Protein AF-A0A388P5Y2-F1 (afdb_monomer_lite)

pLDDT: mean 83.9, std 19.54, range [29.02, 98.69]

Sequence (191 aa):
MTEVFRRKNIRHAHEMGRPVSEEAKAKRRERREEAVADRPLARFATVIEAALAAEETTGPWLVLTERAKQTARESNYVDPDYVYQALVDLAHAARHNSDEHGLGMSWADFLGQLRGHDFVPNTSPNTIKQYHSAYHITYRGELLSIQAHIRQGTGSAKDCLRIYVVQPRKPGDAVIVGQIGAHLPTDERAH

Structure (mmCIF, N/CA/C/O backbone):
data_AF-A0A388P5Y2-F1
#
_entry.id   AF-A0A388P5Y2-F1
#
loop_
_atom_site.group_PDB
_atom_site.id
_atom_site.type_symbol
_atom_site.label_atom_id
_atom_site.label_alt_id
_atom_site.label_comp_id
_atom_site.label_asym_id
_atom_site.label_entity_id
_atom_site.label_seq_id
_atom_site.pdbx_PDB_ins_code
_atom_site.Cartn_x
_atom_site.Cartn_y
_atom_site.Cartn_z
_atom_site.occupancy
_atom_site.B_iso_or_equiv
_atom_site.auth_seq_id
_atom_site.auth_comp_id
_atom_site.auth_asym_id
_atom_site.auth_atom_id
_atom_site.pdbx_PDB_model_num
ATOM 1 N N . MET A 1 1 ? 52.082 21.150 2.520 1.00 42.03 1 MET A N 1
ATOM 2 C CA . MET A 1 1 ? 51.548 20.537 1.287 1.00 42.03 1 MET A CA 1
ATOM 3 C C . MET A 1 1 ? 50.193 19.951 1.623 1.00 42.03 1 MET A C 1
ATOM 5 O O . MET A 1 1 ? 50.136 18.922 2.278 1.00 42.03 1 MET A O 1
ATOM 9 N N . THR A 1 2 ? 49.123 20.658 1.276 1.00 37.03 2 THR A N 1
ATOM 10 C CA . THR A 1 2 ? 47.736 20.245 1.519 1.00 37.03 2 THR A CA 1
ATOM 11 C C . THR A 1 2 ? 46.943 20.525 0.250 1.00 37.03 2 THR A C 1
ATOM 13 O O . THR A 1 2 ? 46.870 21.655 -0.228 1.00 37.03 2 THR A O 1
ATOM 16 N N . GLU A 1 3 ? 46.449 19.448 -0.347 1.00 36.59 3 GLU A N 1
ATOM 17 C CA . GLU A 1 3 ? 45.809 19.395 -1.655 1.00 36.59 3 GLU A CA 1
ATOM 18 C C . GLU A 1 3 ? 44.354 19.880 -1.552 1.00 36.59 3 GLU A C 1
ATOM 20 O O . GLU A 1 3 ? 43.543 19.344 -0.796 1.00 36.59 3 GLU A O 1
ATOM 25 N N . VAL A 1 4 ? 44.027 20.944 -2.286 1.00 41.09 4 VAL A N 1
ATOM 26 C CA . VAL A 1 4 ? 42.685 21.537 -2.324 1.00 41.09 4 VAL A CA 1
ATOM 27 C C . VAL A 1 4 ? 41.815 20.714 -3.275 1.00 41.09 4 VAL A C 1
ATOM 29 O O . VAL A 1 4 ? 41.914 20.837 -4.496 1.00 41.09 4 VAL A O 1
ATOM 32 N N . PHE A 1 5 ? 40.934 19.880 -2.718 1.00 37.19 5 PHE A N 1
ATOM 33 C CA . PHE A 1 5 ? 39.916 19.145 -3.472 1.00 37.19 5 PHE A CA 1
ATOM 34 C C . PHE A 1 5 ? 38.935 20.112 -4.154 1.00 37.19 5 PHE A C 1
ATOM 36 O O . PHE A 1 5 ? 38.018 20.662 -3.540 1.00 37.19 5 PHE A O 1
ATOM 43 N N . ARG A 1 6 ? 39.098 20.297 -5.466 1.00 42.22 6 ARG A N 1
ATOM 44 C CA . ARG A 1 6 ? 38.168 21.047 -6.316 1.00 42.22 6 ARG A CA 1
ATOM 45 C C . ARG A 1 6 ? 36.953 20.162 -6.631 1.00 42.22 6 ARG A C 1
ATOM 47 O O . ARG A 1 6 ? 36.988 19.352 -7.556 1.00 42.22 6 ARG A O 1
ATOM 54 N N . ARG A 1 7 ? 35.863 20.299 -5.867 1.00 38.75 7 ARG A N 1
ATOM 55 C CA . ARG A 1 7 ? 34.564 19.684 -6.204 1.00 38.75 7 ARG A CA 1
ATOM 56 C C . ARG A 1 7 ? 34.073 20.252 -7.541 1.00 38.75 7 ARG A C 1
ATOM 58 O O . ARG A 1 7 ? 33.746 21.432 -7.631 1.00 38.75 7 ARG A O 1
ATOM 65 N N . LYS A 1 8 ? 34.031 19.424 -8.589 1.00 43.06 8 LYS A N 1
ATOM 66 C CA . LYS A 1 8 ? 33.366 19.771 -9.851 1.00 43.06 8 LYS A CA 1
ATOM 67 C C . LYS A 1 8 ? 31.853 19.732 -9.631 1.00 43.06 8 LYS A C 1
ATOM 69 O O . LYS A 1 8 ? 31.292 18.682 -9.338 1.00 43.06 8 LYS A O 1
ATOM 74 N N . ASN A 1 9 ? 31.217 20.891 -9.777 1.00 34.78 9 ASN A N 1
ATOM 75 C CA . ASN A 1 9 ? 29.772 21.039 -9.910 1.00 34.78 9 ASN A CA 1
ATOM 76 C C . ASN A 1 9 ? 29.278 20.220 -11.111 1.00 34.78 9 ASN A C 1
ATOM 78 O O . ASN A 1 9 ? 29.518 20.597 -12.255 1.00 34.78 9 ASN A O 1
ATOM 82 N N . ILE A 1 10 ? 28.569 19.121 -10.857 1.00 40.91 10 ILE A N 1
ATOM 83 C CA . ILE A 1 10 ? 27.792 18.403 -11.873 1.00 40.91 10 ILE A CA 1
ATOM 84 C C . ILE A 1 10 ? 26.348 18.888 -11.735 1.00 40.91 10 ILE A C 1
ATOM 86 O O . ILE A 1 10 ? 25.529 18.292 -11.043 1.00 40.91 10 ILE A O 1
ATOM 90 N N . ARG A 1 11 ? 26.052 20.035 -12.345 1.00 40.56 11 ARG A N 1
ATOM 91 C CA . ARG A 1 11 ? 24.688 20.514 -12.591 1.00 40.56 11 ARG A CA 1
ATOM 92 C C . ARG A 1 11 ? 24.653 21.074 -14.007 1.00 40.56 11 ARG A C 1
ATOM 94 O O . ARG A 1 11 ? 25.086 22.200 -14.202 1.00 40.56 11 ARG A O 1
ATOM 101 N N . HIS A 1 12 ? 24.226 20.234 -14.951 1.00 41.25 12 HIS A N 1
ATOM 102 C CA . HIS A 1 12 ? 23.632 20.531 -16.269 1.00 41.25 12 HIS A CA 1
ATOM 103 C C . HIS A 1 12 ? 24.038 19.473 -17.298 1.00 41.25 12 HIS A C 1
ATOM 105 O O . HIS A 1 12 ? 25.053 19.599 -17.973 1.00 41.25 12 HIS A O 1
ATOM 111 N N . ALA A 1 13 ? 23.216 18.436 -17.428 1.00 35.25 13 ALA A N 1
ATOM 112 C CA . ALA A 1 13 ? 23.114 17.635 -18.646 1.00 35.25 13 ALA A CA 1
ATOM 113 C C . ALA A 1 13 ? 21.755 16.925 -18.622 1.00 35.25 13 ALA A C 1
ATOM 115 O O . ALA A 1 13 ? 21.665 15.722 -18.399 1.00 35.25 13 ALA A O 1
ATOM 116 N N . HIS A 1 14 ? 20.685 17.705 -18.755 1.00 39.94 14 HIS A N 1
ATOM 117 C CA . HIS A 1 14 ? 19.334 17.190 -18.943 1.00 39.94 14 HIS A CA 1
ATOM 118 C C . HIS A 1 14 ? 18.729 17.922 -20.137 1.00 39.94 14 HIS A C 1
ATOM 120 O O . HIS A 1 14 ? 17.929 18.830 -19.977 1.00 39.94 14 HIS A O 1
ATOM 126 N N . GLU A 1 15 ? 19.200 17.585 -21.334 1.00 45.59 15 GLU A N 1
ATOM 127 C CA . GLU A 1 15 ? 18.574 17.977 -22.594 1.00 45.59 15 GLU A CA 1
ATOM 128 C C . GLU A 1 15 ? 19.102 17.055 -23.701 1.00 45.59 15 GLU A C 1
ATOM 130 O O . GLU A 1 15 ? 20.289 16.732 -23.732 1.00 45.59 15 GLU A O 1
ATOM 135 N N . MET A 1 16 ? 18.202 16.639 -24.597 1.00 40.28 16 MET A N 1
ATOM 136 C CA . MET A 1 16 ? 18.367 15.677 -25.700 1.00 40.28 16 MET A CA 1
ATOM 137 C C . MET A 1 16 ? 18.188 14.198 -25.315 1.00 40.28 16 MET A C 1
ATOM 139 O O . MET A 1 16 ? 19.131 13.484 -24.973 1.00 40.28 16 MET A O 1
ATOM 143 N N . GLY A 1 17 ? 16.948 13.714 -25.457 1.00 49.09 17 GLY A N 1
ATOM 144 C CA . GLY A 1 17 ? 16.604 12.293 -25.451 1.00 49.09 17 GLY A CA 1
ATOM 145 C C . GLY A 1 17 ? 17.316 11.539 -26.575 1.00 49.09 17 GLY A C 1
ATOM 146 O O . GLY A 1 17 ? 16.784 11.381 -27.672 1.00 49.09 17 GLY A O 1
ATOM 147 N N . ARG A 1 18 ? 18.535 11.064 -26.305 1.00 48.34 18 ARG A N 1
ATOM 148 C CA . ARG A 1 18 ? 19.179 10.045 -27.135 1.00 48.34 18 ARG A CA 1
ATOM 149 C C . ARG A 1 18 ? 18.451 8.718 -26.915 1.00 48.34 18 ARG A C 1
ATOM 151 O O . ARG A 1 18 ? 18.292 8.323 -25.757 1.00 48.34 18 ARG A O 1
ATOM 158 N N . PRO A 1 19 ? 18.044 8.004 -27.979 1.00 51.03 19 PRO A N 1
ATOM 159 C CA . PRO A 1 19 ? 17.561 6.642 -27.824 1.00 51.03 19 PRO A CA 1
ATOM 160 C C . PRO A 1 19 ? 18.651 5.825 -27.125 1.00 51.03 19 PRO A C 1
ATOM 162 O O . PRO A 1 19 ? 19.813 5.833 -27.537 1.00 51.03 19 PRO A O 1
ATOM 165 N N . VAL A 1 20 ? 18.288 5.171 -26.021 1.00 57.50 20 VAL A N 1
ATOM 166 C CA . VAL A 1 20 ? 19.184 4.249 -25.316 1.00 57.50 20 VAL A CA 1
ATOM 167 C C . VAL A 1 20 ? 19.570 3.159 -26.313 1.00 57.50 20 VAL A C 1
ATOM 169 O O . VAL A 1 20 ? 18.679 2.489 -26.838 1.00 57.50 20 VAL A O 1
ATOM 172 N N . SER A 1 21 ? 20.866 3.011 -26.603 1.00 72.00 21 SER A N 1
ATOM 173 C CA . SER A 1 21 ? 21.342 2.012 -27.564 1.00 72.00 21 SER A CA 1
ATOM 174 C C . SER A 1 21 ? 20.922 0.604 -27.135 1.00 72.00 21 SER A C 1
ATOM 176 O O . SER A 1 21 ? 20.798 0.320 -25.940 1.00 72.00 21 SER A O 1
ATOM 178 N N . GLU A 1 22 ? 20.722 -0.296 -28.098 1.00 69.75 22 GLU A N 1
ATOM 179 C CA . GLU A 1 22 ? 20.399 -1.700 -27.808 1.00 69.75 22 GLU A CA 1
ATOM 180 C C . GLU A 1 22 ? 21.476 -2.356 -26.929 1.00 69.75 22 GLU A C 1
ATOM 182 O O . GLU A 1 22 ? 21.153 -3.099 -26.008 1.00 69.75 22 GLU A O 1
ATOM 187 N N . GLU A 1 23 ? 22.744 -1.969 -27.094 1.00 72.06 23 GLU A N 1
ATOM 188 C CA . GLU A 1 23 ? 23.848 -2.373 -26.213 1.00 72.06 23 GLU A CA 1
ATOM 189 C C . GLU A 1 23 ? 23.670 -1.884 -24.766 1.00 72.06 23 GLU A C 1
ATOM 191 O O . GLU A 1 23 ? 23.909 -2.631 -23.817 1.00 72.06 23 GLU A O 1
ATOM 196 N N . ALA A 1 24 ? 23.208 -0.646 -24.560 1.00 65.12 24 ALA A N 1
ATOM 197 C CA . ALA A 1 24 ? 22.929 -0.127 -23.223 1.00 65.12 24 ALA A CA 1
ATOM 198 C C . ALA A 1 24 ? 21.706 -0.807 -22.583 1.00 65.12 24 ALA A C 1
ATOM 200 O O . ALA A 1 24 ? 21.691 -1.015 -21.367 1.00 65.12 24 ALA A O 1
ATOM 201 N N . LYS A 1 25 ? 20.698 -1.195 -23.377 1.00 60.38 25 LYS A N 1
ATOM 202 C CA . LYS A 1 25 ? 19.565 -2.012 -22.905 1.00 60.38 25 LYS A CA 1
ATOM 203 C C . LYS A 1 25 ? 20.010 -3.431 -22.543 1.00 60.38 25 LYS A C 1
ATOM 205 O O . LYS A 1 25 ? 19.644 -3.912 -21.473 1.00 60.38 25 LYS A O 1
ATOM 210 N N . ALA A 1 26 ? 20.838 -4.064 -23.374 1.00 67.38 26 ALA A N 1
ATOM 211 C CA . ALA A 1 26 ? 21.386 -5.397 -23.134 1.00 67.38 26 ALA A CA 1
ATOM 212 C C . ALA A 1 26 ? 22.251 -5.430 -21.868 1.00 67.38 26 ALA A C 1
ATOM 214 O O . ALA A 1 26 ? 22.033 -6.268 -21.002 1.00 67.38 26 ALA A O 1
ATOM 215 N N . LYS A 1 27 ? 23.129 -4.441 -21.680 1.00 68.88 27 LYS A N 1
ATOM 216 C CA . LYS A 1 27 ? 23.967 -4.321 -20.477 1.00 68.88 27 LYS A CA 1
ATOM 217 C C . LYS A 1 27 ? 23.160 -4.063 -19.200 1.00 68.88 27 LYS A C 1
ATOM 219 O O . LYS A 1 27 ? 23.546 -4.497 -18.117 1.00 68.88 27 LYS A O 1
ATOM 224 N N . ARG A 1 28 ? 22.026 -3.356 -19.302 1.00 63.31 28 ARG A N 1
ATOM 225 C CA . ARG A 1 28 ? 21.067 -3.217 -18.190 1.00 63.31 28 ARG A CA 1
ATOM 226 C C . ARG A 1 28 ? 20.347 -4.532 -17.897 1.00 63.31 28 ARG A C 1
ATOM 228 O O . ARG A 1 28 ? 20.152 -4.846 -16.729 1.00 63.31 28 ARG A O 1
ATOM 235 N N . ARG A 1 29 ? 19.969 -5.292 -18.930 1.00 64.25 29 ARG A N 1
ATOM 236 C CA . ARG A 1 29 ? 19.363 -6.623 -18.788 1.00 64.25 29 ARG A CA 1
ATOM 237 C C . ARG A 1 29 ? 20.331 -7.608 -18.134 1.00 64.25 29 ARG A C 1
ATOM 239 O O . ARG A 1 29 ? 19.931 -8.270 -17.194 1.00 64.25 29 ARG A O 1
ATOM 246 N N . GLU A 1 30 ? 21.586 -7.630 -18.560 1.00 64.75 30 GLU A N 1
ATOM 247 C CA . GLU A 1 30 ? 22.634 -8.495 -18.010 1.00 64.75 30 GLU A CA 1
ATOM 248 C C . GLU A 1 30 ? 22.917 -8.179 -16.535 1.00 64.75 30 GLU A C 1
ATOM 250 O O . GLU A 1 30 ? 22.819 -9.067 -15.699 1.00 64.75 30 GLU A O 1
ATOM 255 N N . ARG A 1 31 ? 23.115 -6.901 -16.169 1.00 62.03 31 ARG A N 1
ATOM 256 C CA . ARG A 1 31 ? 23.236 -6.502 -14.748 1.00 62.03 31 ARG A CA 1
ATOM 257 C C . ARG A 1 31 ? 22.010 -6.862 -13.919 1.00 62.03 31 ARG A C 1
ATOM 259 O O . ARG A 1 31 ? 22.123 -7.097 -12.722 1.00 62.03 31 ARG A O 1
ATOM 266 N N . ARG A 1 32 ? 20.827 -6.838 -14.533 1.00 59.06 32 ARG A N 1
ATOM 267 C CA . ARG A 1 32 ? 19.577 -7.219 -13.877 1.00 59.06 32 ARG A CA 1
ATOM 268 C C . ARG A 1 32 ? 19.496 -8.729 -13.680 1.00 59.06 32 ARG A C 1
ATOM 270 O O . ARG A 1 32 ? 19.073 -9.152 -12.618 1.00 59.06 32 ARG A O 1
ATOM 277 N N . GLU A 1 33 ? 19.904 -9.520 -14.664 1.00 61.44 33 GLU A N 1
ATOM 278 C CA . GLU A 1 33 ? 19.980 -10.981 -14.561 1.00 61.44 33 GLU A CA 1
ATOM 279 C C . GLU A 1 33 ? 21.030 -11.404 -13.528 1.00 61.44 33 GLU A C 1
ATOM 281 O O . GLU A 1 33 ? 20.744 -12.247 -12.688 1.00 61.44 33 GLU A O 1
ATOM 286 N N . GLU A 1 34 ? 22.180 -10.732 -13.494 1.00 60.19 34 GLU A N 1
ATOM 287 C CA . GLU A 1 34 ? 23.234 -10.928 -12.493 1.00 60.19 34 GLU A CA 1
ATOM 288 C C . GLU A 1 34 ? 22.765 -10.550 -11.075 1.00 60.19 34 GLU A C 1
ATOM 290 O O . GLU A 1 34 ? 22.966 -11.308 -10.132 1.00 60.19 34 GLU A O 1
ATOM 295 N N . ALA A 1 35 ? 22.036 -9.437 -10.918 1.00 59.38 35 ALA A N 1
ATOM 296 C CA . ALA A 1 35 ? 21.443 -9.035 -9.636 1.00 59.38 35 ALA A CA 1
ATOM 297 C C . ALA A 1 35 ? 20.272 -9.928 -9.173 1.00 59.38 35 ALA A C 1
ATOM 299 O O . ALA A 1 35 ? 19.839 -9.829 -8.021 1.00 59.38 35 ALA A O 1
ATOM 300 N N . VAL A 1 36 ? 19.722 -10.752 -10.069 1.00 58.34 36 VAL A N 1
ATOM 301 C CA . VAL A 1 36 ? 18.668 -11.736 -9.778 1.00 58.34 36 VAL A CA 1
ATOM 302 C C . VAL A 1 36 ? 19.266 -13.120 -9.513 1.00 58.34 36 VAL A C 1
ATOM 304 O O . VAL A 1 36 ? 18.702 -13.864 -8.719 1.00 58.34 36 VAL A O 1
ATOM 307 N N . ALA A 1 37 ? 20.413 -13.449 -10.114 1.00 59.09 37 ALA A N 1
ATOM 308 C CA . ALA A 1 37 ? 21.040 -14.768 -10.031 1.00 59.09 37 ALA A CA 1
ATOM 309 C C . ALA A 1 37 ? 21.468 -15.180 -8.610 1.00 59.09 37 ALA A C 1
ATOM 311 O O . ALA A 1 37 ? 21.506 -16.372 -8.325 1.00 59.09 37 ALA A O 1
ATOM 312 N N . ASP A 1 38 ? 21.750 -14.217 -7.728 1.00 58.88 38 ASP A N 1
ATOM 313 C CA . ASP A 1 38 ? 22.156 -14.472 -6.334 1.00 58.88 38 ASP A CA 1
ATOM 314 C C . ASP A 1 38 ? 21.006 -14.278 -5.324 1.00 58.88 38 ASP A C 1
ATOM 316 O O . ASP A 1 38 ? 21.203 -14.298 -4.108 1.00 58.88 38 ASP A O 1
ATOM 320 N N . ARG A 1 39 ? 19.773 -14.054 -5.807 1.00 59.38 39 ARG A N 1
ATOM 321 C CA . ARG A 1 39 ? 18.603 -13.964 -4.927 1.00 59.38 39 ARG A CA 1
ATOM 322 C C . ARG A 1 39 ? 18.087 -15.367 -4.600 1.00 59.38 39 ARG A C 1
ATOM 324 O O . ARG A 1 39 ? 18.058 -16.226 -5.484 1.00 59.38 39 ARG A O 1
ATOM 331 N N . PRO A 1 40 ? 17.618 -15.600 -3.361 1.00 64.50 40 PRO A N 1
ATOM 332 C CA . PRO A 1 40 ? 16.818 -16.777 -3.049 1.00 64.50 40 PRO A CA 1
ATOM 333 C C . PRO A 1 40 ? 15.700 -16.941 -4.082 1.00 64.50 40 PRO A C 1
ATOM 335 O O . PRO A 1 40 ? 15.177 -15.944 -4.587 1.00 64.50 40 PRO A O 1
ATOM 338 N N . LEU A 1 41 ? 15.334 -18.189 -4.389 1.00 70.25 41 LEU A N 1
ATOM 339 C CA . LEU A 1 41 ? 14.193 -18.469 -5.260 1.00 70.25 41 LEU A CA 1
ATOM 340 C C . LEU A 1 41 ? 12.981 -17.678 -4.761 1.00 70.25 41 LEU A C 1
ATOM 342 O O . LEU A 1 41 ? 12.620 -17.793 -3.588 1.00 70.25 41 LEU A O 1
ATOM 346 N N . ALA A 1 42 ? 12.398 -16.871 -5.651 1.00 79.69 42 ALA A N 1
ATOM 347 C CA . ALA A 1 42 ? 11.237 -16.058 -5.323 1.00 79.69 42 ALA A CA 1
ATOM 348 C C . ALA A 1 42 ? 10.123 -16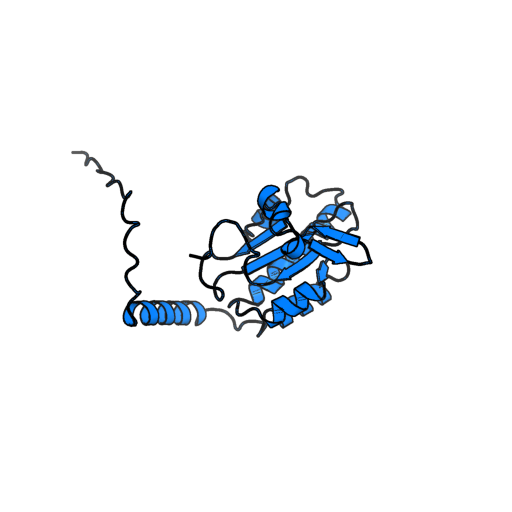.963 -4.784 1.00 79.69 42 ALA A C 1
ATOM 350 O O . ALA A 1 42 ? 9.792 -17.980 -5.402 1.00 79.69 42 ALA A O 1
ATOM 351 N N . ARG A 1 43 ? 9.565 -16.607 -3.625 1.00 93.25 43 ARG A N 1
ATOM 352 C CA . ARG A 1 43 ? 8.492 -17.371 -2.977 1.00 93.25 43 ARG A CA 1
ATOM 353 C C . ARG A 1 43 ? 7.203 -17.317 -3.793 1.00 93.25 43 ARG A C 1
ATOM 355 O O . ARG A 1 43 ? 6.460 -18.294 -3.788 1.00 93.25 43 ARG A O 1
ATOM 362 N N . PHE A 1 44 ? 6.945 -16.200 -4.468 1.00 96.31 44 PHE A N 1
ATOM 363 C CA . PHE A 1 44 ? 5.757 -16.006 -5.296 1.00 96.31 44 PHE A CA 1
ATOM 364 C C . PHE A 1 44 ? 6.127 -15.758 -6.757 1.00 96.31 44 PHE A C 1
ATOM 366 O O . PHE A 1 44 ? 7.019 -14.965 -7.066 1.00 96.31 44 PHE A O 1
ATOM 373 N N . ALA A 1 45 ? 5.397 -16.390 -7.676 1.00 94.19 45 ALA A N 1
ATOM 374 C CA . ALA A 1 45 ? 5.630 -16.237 -9.108 1.00 94.19 45 ALA A CA 1
ATOM 375 C C . ALA A 1 45 ? 5.029 -14.937 -9.662 1.00 94.19 45 ALA A C 1
ATOM 377 O O . ALA A 1 45 ? 5.511 -14.402 -10.661 1.00 94.19 45 ALA A O 1
ATOM 378 N N . THR A 1 46 ? 3.961 -14.427 -9.037 1.00 96.50 46 THR A N 1
ATOM 379 C CA . THR A 1 46 ? 3.228 -13.246 -9.517 1.00 96.50 46 THR A CA 1
ATOM 380 C C . THR A 1 46 ? 2.819 -12.307 -8.386 1.00 96.50 46 THR A C 1
ATOM 382 O O . THR A 1 46 ? 2.650 -12.712 -7.237 1.00 96.50 46 THR A O 1
ATOM 385 N N . VAL A 1 47 ? 2.593 -11.035 -8.727 1.00 97.44 47 VAL A N 1
ATOM 386 C CA . VAL A 1 47 ? 2.132 -10.002 -7.784 1.00 97.44 47 VAL A CA 1
ATOM 387 C C . VAL A 1 47 ? 0.780 -10.360 -7.160 1.00 97.44 47 VAL A C 1
ATOM 389 O O . VAL A 1 47 ? 0.582 -10.134 -5.969 1.00 97.44 47 VAL A O 1
ATOM 392 N N . ILE A 1 48 ? -0.147 -10.936 -7.934 1.00 98.50 48 ILE A N 1
ATOM 393 C CA . ILE A 1 48 ? -1.443 -11.380 -7.405 1.00 98.50 48 ILE A CA 1
ATOM 394 C C . ILE A 1 48 ? -1.297 -12.528 -6.404 1.00 98.50 48 ILE A C 1
ATOM 396 O O . ILE A 1 48 ? -1.970 -12.516 -5.379 1.00 98.50 48 ILE A O 1
ATOM 400 N N . GLU A 1 49 ? -0.414 -13.490 -6.663 1.00 98.44 49 GLU A N 1
ATOM 401 C CA . GLU A 1 49 ? -0.172 -14.607 -5.747 1.00 98.44 49 GLU A CA 1
ATOM 402 C C . GLU A 1 49 ? 0.371 -14.106 -4.403 1.00 98.44 49 GLU A C 1
ATOM 404 O O . GLU A 1 49 ? -0.173 -14.438 -3.350 1.00 98.44 49 GLU A O 1
ATOM 409 N N . ALA A 1 50 ? 1.364 -13.214 -4.449 1.00 98.50 50 ALA A N 1
ATOM 410 C CA . ALA A 1 50 ? 1.902 -12.544 -3.270 1.00 98.50 50 ALA A CA 1
ATOM 411 C C . ALA A 1 50 ? 0.830 -11.751 -2.504 1.00 98.50 50 ALA A C 1
ATOM 413 O O . ALA A 1 50 ? 0.775 -11.803 -1.275 1.00 98.50 50 ALA A O 1
ATOM 414 N N . ALA A 1 51 ? -0.038 -11.028 -3.219 1.00 98.69 51 ALA A N 1
ATOM 415 C CA . ALA A 1 51 ? -1.094 -10.234 -2.605 1.00 98.69 51 ALA A CA 1
ATOM 416 C C . ALA A 1 51 ? -2.134 -11.107 -1.887 1.00 98.69 51 ALA A C 1
ATOM 418 O O . ALA A 1 51 ? -2.454 -10.839 -0.729 1.00 98.69 51 ALA A O 1
ATOM 419 N N . LEU A 1 52 ? -2.625 -12.164 -2.540 1.00 98.69 52 LEU A N 1
ATOM 420 C CA . LEU A 1 52 ? -3.600 -13.084 -1.947 1.00 98.69 52 LEU A CA 1
ATOM 421 C C . LEU A 1 52 ? -3.017 -13.812 -0.731 1.00 98.69 52 LEU A C 1
ATOM 423 O O . LEU A 1 52 ? -3.678 -13.899 0.300 1.00 98.69 52 LEU A O 1
ATOM 427 N N . ALA A 1 53 ? -1.759 -14.253 -0.812 1.00 98.62 53 ALA A N 1
ATOM 428 C CA . ALA A 1 53 ? -1.079 -14.875 0.318 1.00 98.62 53 ALA A CA 1
ATOM 429 C C . ALA A 1 53 ? -0.907 -13.909 1.503 1.00 98.62 53 ALA A C 1
ATOM 431 O O . ALA A 1 53 ? -0.991 -14.326 2.660 1.00 98.62 53 ALA A O 1
ATOM 432 N N . ALA A 1 54 ? -0.671 -12.619 1.240 1.00 98.62 54 ALA A N 1
ATOM 433 C CA . ALA A 1 54 ? -0.590 -11.605 2.287 1.00 98.62 54 ALA A CA 1
ATOM 434 C C . ALA A 1 54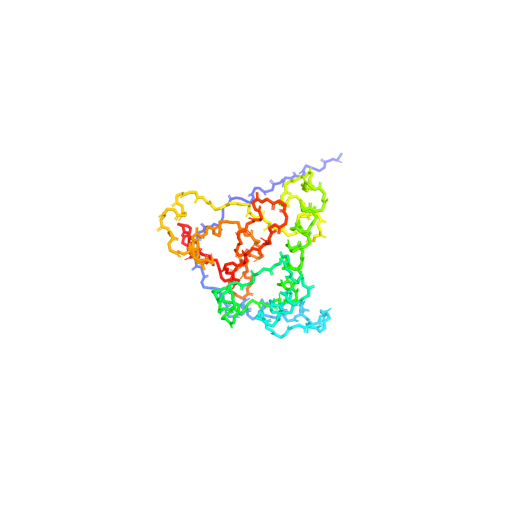 ? -1.957 -11.356 2.947 1.00 98.62 54 ALA A C 1
ATOM 436 O O . ALA A 1 54 ? -2.026 -11.308 4.173 1.00 98.62 54 ALA A O 1
ATOM 437 N N . GLU A 1 55 ? -3.040 -11.247 2.168 1.00 98.44 55 GLU A N 1
ATOM 438 C CA . GLU A 1 55 ? -4.414 -11.125 2.689 1.00 98.44 55 GLU A CA 1
ATOM 439 C C . GLU A 1 55 ? -4.778 -12.316 3.588 1.00 98.44 55 GLU A C 1
ATOM 441 O O . GLU A 1 55 ? -5.229 -12.126 4.715 1.00 98.44 55 GLU A O 1
ATOM 446 N N . GLU A 1 56 ? -4.483 -13.542 3.148 1.00 98.31 56 GLU A N 1
ATOM 447 C CA . GLU A 1 56 ? -4.705 -14.750 3.950 1.00 98.31 56 GLU A CA 1
ATOM 448 C C . GLU A 1 56 ? -3.881 -14.745 5.248 1.00 98.31 56 GLU A C 1
ATOM 450 O O . GLU A 1 56 ? -4.416 -14.988 6.329 1.00 98.31 56 GLU A O 1
ATOM 455 N N . THR A 1 57 ? -2.588 -14.413 5.161 1.00 98.19 57 THR A N 1
ATOM 456 C CA . THR A 1 57 ? -1.668 -14.411 6.314 1.00 98.19 57 THR A CA 1
ATOM 457 C C . THR A 1 57 ? -2.065 -13.382 7.373 1.00 98.19 57 THR A C 1
ATOM 459 O O . THR A 1 57 ? -1.872 -13.595 8.569 1.00 98.19 57 THR A O 1
ATOM 462 N N . THR A 1 58 ? -2.582 -12.236 6.938 1.00 97.94 58 THR A N 1
ATOM 463 C CA . THR A 1 58 ? -2.848 -11.084 7.810 1.00 97.94 58 THR A CA 1
ATOM 464 C C . THR A 1 58 ? -4.278 -11.045 8.340 1.00 97.94 58 THR A C 1
ATOM 466 O O . THR A 1 58 ? -4.551 -10.351 9.326 1.00 97.94 58 THR A O 1
ATOM 469 N N . GLY A 1 59 ? -5.184 -11.814 7.731 1.00 96.25 59 GLY A N 1
ATOM 470 C CA . GLY A 1 59 ? -6.568 -11.940 8.155 1.00 96.25 59 GLY A CA 1
ATOM 471 C C . GLY A 1 59 ? -7.292 -10.588 8.144 1.00 96.25 59 GLY A C 1
ATOM 472 O O . GLY A 1 59 ? -7.267 -9.887 7.138 1.00 96.25 59 GLY A O 1
ATOM 473 N N . PRO A 1 60 ? -7.955 -10.180 9.241 1.00 96.56 60 PRO A N 1
ATOM 474 C CA . PRO A 1 60 ? -8.824 -9.004 9.233 1.00 96.56 60 PRO A CA 1
ATOM 475 C C . PRO A 1 60 ? -8.080 -7.663 9.141 1.00 96.56 60 PRO 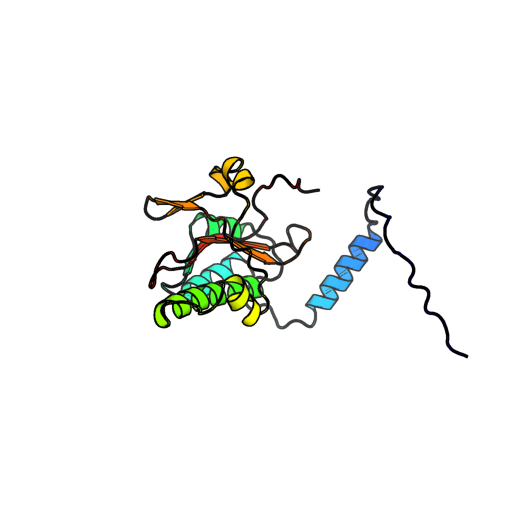A C 1
ATOM 477 O O . PRO A 1 60 ? -8.736 -6.637 8.997 1.00 96.56 60 PRO A O 1
ATOM 480 N N . TRP A 1 61 ? -6.749 -7.640 9.248 1.00 98.38 61 TRP A N 1
ATOM 481 C CA . TRP A 1 61 ? -5.959 -6.402 9.293 1.00 98.38 61 TRP A CA 1
ATOM 482 C C . TRP A 1 61 ? -5.616 -5.827 7.915 1.00 98.38 61 TRP A C 1
ATOM 484 O O . TRP A 1 61 ? -5.211 -4.666 7.816 1.00 98.38 61 TRP A O 1
ATOM 494 N N . LEU A 1 62 ? -5.818 -6.611 6.857 1.00 98.50 62 LEU A N 1
ATOM 495 C CA . LEU A 1 62 ? -5.629 -6.207 5.471 1.00 98.50 62 LEU A CA 1
ATOM 496 C C . LEU A 1 62 ? -6.831 -6.661 4.651 1.00 98.50 62 LEU A C 1
ATOM 498 O O . LEU A 1 62 ? -7.276 -7.797 4.766 1.00 98.50 62 LEU A O 1
ATOM 502 N N . VAL A 1 63 ? -7.332 -5.790 3.785 1.00 98.38 63 VAL A N 1
ATOM 503 C CA . VAL A 1 63 ? -8.387 -6.145 2.835 1.00 98.38 63 VAL A CA 1
ATOM 504 C C . VAL A 1 63 ? -7.959 -5.753 1.434 1.00 98.38 63 VAL A C 1
ATOM 506 O O . VAL A 1 63 ? -7.673 -4.584 1.170 1.00 98.38 63 VAL A O 1
ATOM 509 N N . LEU A 1 64 ? -7.979 -6.706 0.508 1.00 98.50 64 LEU A N 1
ATOM 510 C CA . LEU A 1 64 ? -7.829 -6.449 -0.915 1.00 98.50 64 LEU A CA 1
ATOM 511 C C . LEU A 1 64 ? -9.196 -6.199 -1.542 1.00 98.50 64 LEU A C 1
ATOM 513 O O . LEU A 1 64 ? -10.070 -7.067 -1.579 1.00 98.50 64 LEU A O 1
ATOM 517 N N . THR A 1 65 ? -9.372 -5.015 -2.120 1.00 98.31 65 THR A N 1
ATOM 518 C CA . THR A 1 65 ? -10.531 -4.780 -2.987 1.00 98.31 65 THR A CA 1
ATOM 519 C C . THR A 1 65 ? -10.408 -5.542 -4.304 1.00 98.31 65 THR A C 1
ATOM 521 O O . THR A 1 65 ? -9.313 -5.896 -4.744 1.00 98.31 65 THR A O 1
ATOM 524 N N . GLU A 1 66 ? -11.530 -5.739 -4.997 1.00 96.94 66 GLU A N 1
ATOM 525 C CA . GLU A 1 66 ? -11.523 -6.377 -6.321 1.00 96.94 66 GLU A CA 1
ATOM 526 C C . GLU A 1 66 ? -10.654 -5.614 -7.331 1.00 96.94 66 GLU A C 1
ATOM 528 O O . GLU A 1 66 ? -9.955 -6.227 -8.137 1.00 96.94 66 GLU A O 1
ATOM 533 N N . ARG A 1 67 ? -10.598 -4.278 -7.228 1.00 97.25 67 ARG A N 1
ATOM 534 C CA . ARG A 1 67 ? -9.684 -3.452 -8.029 1.00 97.25 67 ARG A CA 1
ATOM 535 C C . ARG A 1 67 ? -8.216 -3.743 -7.708 1.00 97.25 67 ARG A C 1
ATOM 537 O O . ARG A 1 67 ? -7.409 -3.858 -8.632 1.00 97.25 67 ARG A O 1
ATOM 544 N N . ALA A 1 68 ? -7.856 -3.893 -6.434 1.00 98.31 68 ALA A N 1
ATOM 545 C CA . ALA A 1 68 ? -6.496 -4.264 -6.049 1.00 98.31 68 ALA A CA 1
ATOM 546 C C . ALA A 1 68 ? -6.112 -5.642 -6.595 1.00 98.31 68 ALA A C 1
ATOM 548 O O . ALA A 1 68 ? -5.042 -5.781 -7.181 1.00 98.31 68 ALA A O 1
ATOM 549 N N . LYS A 1 69 ? -7.011 -6.630 -6.497 1.00 98.56 69 LYS A N 1
ATOM 550 C CA . LYS A 1 69 ? -6.794 -7.967 -7.071 1.00 98.56 69 LYS A CA 1
ATOM 551 C C . LYS A 1 69 ? -6.632 -7.905 -8.590 1.00 98.56 69 LYS A C 1
ATOM 553 O O . LYS A 1 69 ? -5.729 -8.530 -9.135 1.00 98.56 69 LYS A O 1
ATOM 558 N N . GLN A 1 70 ? -7.465 -7.132 -9.284 1.00 98.00 70 GLN A N 1
ATOM 559 C CA . GLN A 1 70 ? -7.373 -7.007 -10.738 1.00 98.00 70 GLN A CA 1
ATOM 560 C C . GLN A 1 70 ? -6.055 -6.359 -11.177 1.00 98.00 70 GLN A C 1
ATOM 562 O O . GLN A 1 70 ? -5.335 -6.917 -11.999 1.00 98.00 70 GLN A O 1
ATOM 567 N N . THR A 1 71 ? -5.696 -5.226 -10.577 1.00 97.44 71 THR A N 1
ATOM 568 C CA . THR A 1 71 ? -4.448 -4.515 -10.907 1.00 97.44 71 THR A CA 1
ATOM 569 C C . THR A 1 71 ? -3.199 -5.320 -10.536 1.00 97.44 71 THR A C 1
ATOM 571 O O . THR A 1 71 ? -2.222 -5.316 -11.283 1.00 97.44 71 THR A O 1
ATOM 574 N N . ALA A 1 72 ? -3.252 -6.111 -9.460 1.00 97.88 72 ALA A N 1
ATOM 575 C CA . ALA A 1 72 ? -2.195 -7.054 -9.108 1.00 97.88 72 ALA A CA 1
ATOM 576 C C . ALA A 1 72 ? -1.998 -8.158 -10.164 1.00 97.88 72 ALA A C 1
ATOM 578 O O . ALA A 1 72 ? -0.858 -8.535 -10.424 1.00 97.88 72 ALA A O 1
ATOM 579 N N . ARG A 1 73 ? -3.071 -8.661 -10.800 1.00 97.81 73 ARG A N 1
ATOM 580 C CA . ARG A 1 73 ? -2.967 -9.652 -11.897 1.00 97.81 73 ARG A CA 1
ATOM 581 C C . ARG A 1 73 ? -2.281 -9.079 -13.134 1.00 97.81 73 ARG A C 1
ATOM 583 O O . ARG A 1 73 ? -1.584 -9.803 -13.832 1.00 97.81 73 ARG A O 1
ATOM 590 N N . GLU A 1 74 ? -2.500 -7.798 -13.406 1.00 95.69 74 GLU A N 1
ATOM 591 C CA . GLU A 1 74 ? -1.955 -7.090 -14.572 1.00 95.69 74 GLU A CA 1
ATOM 592 C C . GLU A 1 74 ? -0.527 -6.569 -14.340 1.00 95.69 74 GLU A C 1
ATOM 594 O O . GLU A 1 74 ? 0.166 -6.174 -15.282 1.00 95.69 74 GLU A O 1
ATOM 599 N N . SER A 1 75 ? -0.075 -6.547 -13.085 1.00 93.50 75 SER A N 1
ATOM 600 C CA . SER A 1 75 ? 1.225 -6.006 -12.709 1.00 93.50 75 SER A CA 1
ATOM 601 C C . SER A 1 75 ? 2.372 -6.909 -13.163 1.00 93.50 75 SER A C 1
ATOM 603 O O . SER A 1 75 ? 2.451 -8.081 -12.805 1.00 93.50 75 SER A O 1
ATOM 605 N N . ASN A 1 76 ? 3.325 -6.315 -13.885 1.00 90.56 76 ASN A N 1
ATOM 606 C CA . ASN A 1 76 ? 4.586 -6.950 -14.282 1.00 90.56 76 ASN A CA 1
ATOM 607 C C . ASN A 1 76 ? 5.746 -6.598 -13.335 1.00 90.56 76 ASN A C 1
ATOM 609 O O . ASN A 1 76 ? 6.912 -6.665 -13.738 1.00 90.56 76 ASN A O 1
ATOM 613 N N . TYR A 1 77 ? 5.433 -6.148 -12.116 1.00 93.06 77 TYR A N 1
ATOM 614 C CA . TYR A 1 77 ? 6.447 -5.810 -11.128 1.00 93.06 77 TYR A CA 1
ATOM 615 C C . TYR A 1 77 ? 7.286 -7.041 -10.771 1.00 93.06 77 TYR A C 1
ATOM 617 O O . TYR A 1 77 ? 6.771 -8.143 -10.598 1.00 93.06 77 TYR A O 1
ATOM 625 N N . VAL A 1 78 ? 8.597 -6.841 -10.700 1.00 90.38 78 VAL A N 1
ATOM 626 C CA . VAL A 1 78 ? 9.582 -7.930 -10.795 1.00 90.38 78 VAL A CA 1
ATOM 627 C C . VAL A 1 78 ? 9.891 -8.621 -9.476 1.00 90.38 78 VAL A C 1
ATOM 629 O O . VAL A 1 78 ? 10.602 -9.620 -9.479 1.00 90.38 78 VAL A O 1
ATOM 632 N N . ASP A 1 79 ? 9.381 -8.089 -8.368 1.00 92.38 79 ASP A N 1
ATOM 633 C CA . ASP A 1 79 ? 9.658 -8.585 -7.022 1.00 92.38 79 ASP A CA 1
ATOM 634 C C . ASP A 1 79 ? 8.345 -8.829 -6.249 1.00 92.38 79 ASP A C 1
ATOM 636 O O . ASP A 1 79 ? 7.938 -8.009 -5.420 1.00 92.38 79 ASP A O 1
ATOM 640 N N . PRO A 1 80 ? 7.610 -9.917 -6.552 1.00 95.62 80 PRO A N 1
ATOM 641 C CA . PRO A 1 80 ? 6.390 -10.271 -5.827 1.00 95.62 80 PRO A CA 1
ATOM 642 C C . PRO A 1 80 ? 6.604 -10.484 -4.322 1.00 95.62 80 PRO A C 1
ATOM 644 O O . PRO A 1 80 ? 5.731 -10.145 -3.527 1.00 95.62 80 PRO A O 1
ATOM 647 N N . ASP A 1 81 ? 7.771 -10.975 -3.906 1.00 95.88 81 ASP A N 1
ATOM 648 C CA . ASP A 1 81 ? 8.087 -11.188 -2.490 1.00 95.88 81 ASP A CA 1
ATOM 649 C C . ASP A 1 81 ? 8.101 -9.867 -1.712 1.00 95.88 81 ASP A C 1
ATOM 651 O O . ASP A 1 81 ? 7.568 -9.792 -0.600 1.00 95.88 81 ASP A O 1
ATOM 655 N N . TYR A 1 82 ? 8.610 -8.790 -2.322 1.00 95.38 82 TYR A N 1
ATOM 656 C CA . TYR A 1 82 ? 8.474 -7.446 -1.764 1.00 95.38 82 TYR A CA 1
ATOM 657 C C . TYR A 1 82 ? 7.005 -7.030 -1.595 1.00 95.38 82 TYR A C 1
ATOM 659 O O . TYR A 1 82 ? 6.659 -6.426 -0.580 1.00 95.38 82 TYR A O 1
ATOM 667 N N . VAL A 1 83 ? 6.131 -7.346 -2.561 1.00 97.50 83 VAL A N 1
ATOM 668 C CA . VAL A 1 83 ? 4.694 -7.021 -2.474 1.00 97.50 83 VAL A CA 1
ATOM 669 C C . VAL A 1 83 ? 4.073 -7.707 -1.264 1.00 97.50 83 VAL A C 1
ATOM 671 O O . VAL A 1 83 ? 3.406 -7.046 -0.471 1.00 97.50 83 VAL A O 1
ATOM 674 N N . TYR A 1 84 ? 4.329 -9.007 -1.097 1.00 98.31 84 TYR A N 1
ATOM 675 C CA . TYR A 1 84 ? 3.862 -9.754 0.068 1.00 98.31 84 TYR A CA 1
ATOM 676 C C . TYR A 1 84 ? 4.334 -9.094 1.365 1.00 98.31 84 TYR A C 1
ATOM 678 O O . TYR A 1 84 ? 3.525 -8.812 2.247 1.00 98.31 84 TYR A O 1
ATOM 686 N N . GLN A 1 85 ? 5.631 -8.795 1.465 1.00 97.75 85 GLN A N 1
ATOM 687 C CA . GLN A 1 85 ? 6.205 -8.237 2.683 1.00 97.75 85 GLN A CA 1
ATOM 688 C C . GLN A 1 85 ? 5.624 -6.856 3.012 1.00 97.75 85 GLN A C 1
ATOM 690 O O . GLN A 1 85 ? 5.232 -6.616 4.150 1.00 97.75 85 GLN A O 1
ATOM 695 N N . ALA A 1 86 ? 5.488 -5.981 2.014 1.00 98.06 86 ALA A N 1
ATOM 696 C CA . ALA A 1 86 ? 4.898 -4.657 2.186 1.00 98.06 86 ALA A CA 1
ATOM 697 C C . ALA A 1 86 ? 3.436 -4.722 2.663 1.00 98.06 86 ALA A C 1
ATOM 699 O O . ALA A 1 86 ? 3.020 -3.927 3.503 1.00 98.06 86 ALA A O 1
ATOM 700 N N . LEU A 1 87 ? 2.653 -5.675 2.151 1.00 98.62 87 LEU A N 1
ATOM 701 C CA . LEU A 1 87 ? 1.265 -5.883 2.569 1.00 98.62 87 LEU A CA 1
ATOM 702 C C . LEU A 1 87 ? 1.165 -6.446 3.994 1.00 98.62 87 LEU A C 1
ATOM 704 O O . LEU A 1 87 ? 0.330 -5.987 4.774 1.00 98.62 87 LEU A O 1
ATOM 708 N N . VAL A 1 88 ? 2.040 -7.387 4.356 1.00 98.56 88 VAL A N 1
ATOM 709 C CA . VAL A 1 88 ? 2.140 -7.902 5.729 1.00 98.56 88 VAL A CA 1
ATOM 710 C C . VAL A 1 88 ? 2.518 -6.791 6.707 1.00 98.56 88 VAL A C 1
ATOM 712 O O . VAL A 1 88 ? 1.901 -6.674 7.764 1.00 98.56 88 VAL A O 1
ATOM 715 N N . ASP A 1 89 ? 3.471 -5.936 6.343 1.00 98.31 89 ASP A N 1
ATOM 716 C CA . ASP A 1 89 ? 3.934 -4.849 7.207 1.00 98.31 89 ASP A CA 1
ATOM 717 C C . ASP A 1 89 ? 2.884 -3.730 7.347 1.00 98.31 89 ASP A C 1
ATOM 719 O O . ASP A 1 89 ? 2.727 -3.166 8.432 1.00 98.31 89 ASP A O 1
ATOM 723 N N . LEU A 1 90 ? 2.078 -3.469 6.309 1.00 98.25 90 LEU A N 1
ATOM 724 C CA . LEU A 1 90 ? 0.890 -2.608 6.408 1.00 98.25 90 LEU A CA 1
ATOM 725 C C . LEU A 1 90 ? -0.140 -3.161 7.401 1.00 98.25 90 LEU A C 1
ATOM 727 O O . LEU A 1 90 ? -0.673 -2.413 8.222 1.00 98.25 90 LEU A O 1
ATOM 731 N N . ALA A 1 91 ? -0.415 -4.463 7.345 1.00 98.19 91 ALA A N 1
ATOM 732 C CA . ALA A 1 91 ? -1.345 -5.109 8.264 1.00 98.19 91 ALA A CA 1
ATOM 733 C C . ALA A 1 91 ? -0.814 -5.116 9.704 1.00 98.19 91 ALA A C 1
ATOM 735 O O . ALA A 1 91 ? -1.561 -4.876 10.652 1.00 98.19 91 ALA A O 1
ATOM 736 N N . HIS A 1 92 ? 0.491 -5.342 9.869 1.00 97.31 92 HIS A N 1
ATOM 737 C CA . HIS A 1 92 ? 1.166 -5.242 11.156 1.00 97.31 92 HIS A CA 1
ATOM 738 C C . HIS A 1 92 ? 1.049 -3.829 11.739 1.00 97.31 92 HIS A C 1
ATOM 740 O O . HIS A 1 92 ? 0.693 -3.689 12.907 1.00 97.31 92 HIS A O 1
ATOM 746 N N . ALA A 1 93 ? 1.252 -2.788 10.925 1.00 96.50 93 ALA A N 1
ATOM 747 C CA . ALA A 1 93 ? 1.036 -1.406 11.345 1.00 96.50 93 ALA A CA 1
ATOM 748 C C . ALA A 1 93 ? -0.425 -1.149 11.752 1.00 96.50 93 ALA A C 1
ATOM 750 O O . ALA A 1 93 ? -0.669 -0.523 12.780 1.00 96.50 93 ALA A O 1
ATOM 751 N N . ALA A 1 94 ? -1.408 -1.676 11.013 1.00 97.50 94 ALA A N 1
ATOM 752 C CA . ALA A 1 94 ? -2.825 -1.547 11.371 1.00 97.50 94 ALA A CA 1
ATOM 753 C C . ALA A 1 94 ? -3.137 -2.183 12.732 1.00 97.50 94 ALA A C 1
ATOM 755 O O . ALA A 1 94 ? -3.766 -1.557 13.588 1.00 97.50 94 ALA A O 1
ATOM 756 N N . ARG A 1 95 ? -2.638 -3.405 12.942 1.00 97.44 95 ARG A N 1
ATOM 757 C CA . ARG A 1 95 ? -2.782 -4.135 14.198 1.00 97.44 95 ARG A CA 1
ATOM 758 C C . ARG A 1 95 ? -2.122 -3.396 15.354 1.00 97.44 95 ARG A C 1
ATOM 760 O O . ARG A 1 95 ? -2.782 -3.140 16.351 1.00 97.44 95 ARG A O 1
ATOM 767 N N . HIS A 1 96 ? -0.860 -3.000 15.208 1.00 95.50 96 HIS A N 1
ATOM 768 C CA . HIS A 1 96 ? -0.141 -2.260 16.243 1.00 95.50 96 HIS A CA 1
ATOM 769 C C . HIS A 1 96 ? -0.840 -0.935 16.570 1.00 95.50 96 HIS A C 1
ATOM 771 O O . HIS A 1 96 ? -0.989 -0.581 17.735 1.00 95.50 96 HIS A O 1
ATOM 777 N N . ASN A 1 97 ? -1.318 -0.208 15.556 1.00 94.38 97 ASN A N 1
ATOM 778 C CA . ASN A 1 97 ? -2.077 1.026 15.752 1.00 94.38 97 ASN A CA 1
ATOM 779 C C . ASN A 1 97 ? -3.368 0.792 16.553 1.00 94.38 97 ASN A C 1
ATOM 781 O O . ASN A 1 97 ? -3.821 1.685 17.266 1.00 94.38 97 ASN A O 1
ATOM 785 N N . SER A 1 98 ? -3.967 -0.392 16.430 1.00 95.50 98 SER A N 1
ATOM 786 C CA . SER A 1 98 ? -5.133 -0.785 17.212 1.00 95.50 98 SER A CA 1
ATOM 787 C C . SER A 1 98 ? -4.766 -1.191 18.639 1.00 95.50 98 SER A C 1
ATOM 789 O O . SER A 1 98 ? -5.322 -0.634 19.581 1.00 95.50 98 SER A O 1
ATOM 791 N N . ASP A 1 99 ? -3.849 -2.147 18.786 1.00 94.81 99 ASP A N 1
ATOM 792 C CA . ASP A 1 99 ? -3.491 -2.770 20.065 1.00 94.81 99 ASP A CA 1
ATOM 793 C C . ASP A 1 99 ? -2.876 -1.734 21.031 1.00 94.81 99 ASP A C 1
ATOM 795 O O . ASP A 1 99 ? -3.240 -1.672 22.206 1.00 94.81 99 ASP A O 1
ATOM 799 N N . GLU A 1 100 ? -2.039 -0.832 20.510 1.00 91.94 100 GLU A N 1
ATOM 800 C CA . GLU A 1 100 ? -1.309 0.176 21.293 1.00 91.94 100 GLU A CA 1
ATOM 801 C C . GLU A 1 100 ? -1.994 1.557 21.318 1.00 91.94 100 GLU A C 1
ATOM 803 O O . GLU A 1 100 ? -1.423 2.535 21.797 1.00 91.94 100 GLU A O 1
ATOM 808 N N . HIS A 1 101 ? -3.233 1.664 20.817 1.00 89.38 101 HIS A N 1
ATOM 809 C CA . HIS A 1 101 ? -3.988 2.929 20.725 1.00 89.38 101 HIS A CA 1
ATOM 810 C C . HIS A 1 101 ? -3.251 4.040 19.950 1.00 89.38 101 HIS A C 1
ATOM 812 O O . HIS A 1 101 ? -3.407 5.235 20.217 1.00 89.38 101 HIS A O 1
ATOM 818 N N . GLY A 1 102 ? -2.459 3.635 18.962 1.00 90.12 102 GLY A N 1
ATOM 819 C CA . GLY A 1 102 ? -1.646 4.497 18.118 1.00 90.12 102 GLY A CA 1
ATOM 820 C C . GLY A 1 102 ? -0.290 3.868 17.807 1.00 90.12 102 GLY A C 1
ATOM 821 O O . GLY A 1 102 ? 0.163 2.947 18.476 1.00 90.12 102 GLY A O 1
ATOM 822 N N . LEU A 1 103 ? 0.392 4.382 16.784 1.00 90.88 103 LEU A N 1
ATOM 823 C CA . LEU A 1 103 ? 1.762 3.958 16.460 1.00 90.88 103 LEU A CA 1
ATOM 824 C C . LEU A 1 103 ? 2.837 4.669 17.298 1.00 90.88 103 LEU A C 1
ATOM 826 O O . LEU A 1 103 ? 4.011 4.327 17.202 1.00 90.88 103 LEU A O 1
ATOM 830 N N . GLY A 1 104 ? 2.479 5.721 18.045 1.00 92.06 104 GLY A N 1
ATOM 831 C CA . GLY A 1 104 ? 3.442 6.606 18.721 1.00 92.06 104 GLY A CA 1
ATOM 832 C C . GLY A 1 104 ? 4.309 7.454 17.772 1.00 92.06 104 GLY A C 1
ATOM 833 O O . GLY A 1 104 ? 5.075 8.299 18.225 1.00 92.06 104 GLY A O 1
ATOM 834 N N . MET A 1 105 ? 4.171 7.261 16.459 1.00 94.88 105 MET A N 1
ATOM 835 C CA . MET A 1 105 ? 4.853 7.987 15.388 1.00 94.88 105 MET A CA 1
ATOM 836 C C . MET A 1 105 ? 3.984 8.015 14.123 1.00 94.88 105 MET A C 1
ATOM 838 O O . MET A 1 105 ? 2.867 7.492 14.113 1.00 94.88 105 MET A O 1
ATOM 842 N N . SER A 1 106 ? 4.474 8.638 13.049 1.00 94.94 106 SER A N 1
ATOM 843 C CA . SER A 1 106 ? 3.760 8.614 11.772 1.00 94.94 106 SER A CA 1
ATOM 844 C C . SER A 1 106 ? 3.813 7.223 11.126 1.00 94.94 106 SER A C 1
ATOM 846 O O . SER A 1 106 ? 4.758 6.462 11.328 1.00 94.94 106 SER A O 1
ATOM 848 N N . TRP A 1 107 ? 2.825 6.897 10.287 1.00 95.19 107 TRP A N 1
ATOM 849 C CA . TRP A 1 107 ? 2.846 5.667 9.482 1.00 95.19 107 TRP A CA 1
ATOM 850 C C . TRP A 1 107 ? 4.088 5.573 8.588 1.00 95.19 107 TRP A C 1
ATOM 852 O O . TRP A 1 107 ? 4.619 4.483 8.392 1.00 95.19 107 TRP A O 1
ATOM 862 N N . ALA A 1 108 ? 4.563 6.711 8.069 1.00 95.44 108 ALA A N 1
ATOM 863 C CA . ALA A 1 108 ? 5.766 6.760 7.249 1.00 95.44 108 ALA A CA 1
ATOM 864 C C . ALA A 1 108 ? 7.014 6.371 8.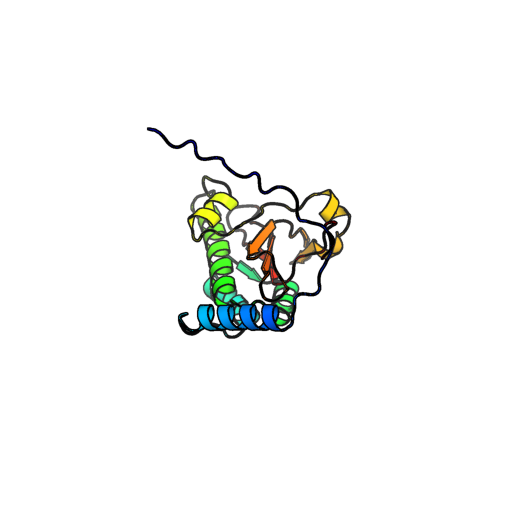050 1.00 95.44 108 ALA A C 1
ATOM 866 O O . ALA A 1 108 ? 7.800 5.550 7.585 1.00 95.44 108 ALA A O 1
ATOM 867 N N . ASP A 1 109 ? 7.154 6.893 9.271 1.00 96.00 109 ASP A N 1
ATOM 868 C CA . ASP A 1 109 ? 8.281 6.553 10.144 1.00 96.00 109 ASP A CA 1
ATOM 869 C C . ASP A 1 109 ? 8.217 5.089 10.586 1.00 96.00 109 ASP A C 1
ATOM 871 O O . ASP A 1 109 ? 9.222 4.385 10.517 1.00 96.00 109 ASP A O 1
ATOM 875 N N . PHE A 1 110 ? 7.033 4.601 10.968 1.00 95.56 110 PHE A N 1
ATOM 876 C CA . PHE A 1 110 ? 6.848 3.219 11.415 1.00 95.56 110 PHE A CA 1
ATOM 877 C C . PHE A 1 110 ? 7.194 2.213 10.306 1.00 95.56 110 PHE A C 1
ATOM 879 O O . PHE A 1 110 ? 8.015 1.316 10.498 1.00 95.56 110 PHE A O 1
ATOM 886 N N . LEU A 1 111 ? 6.624 2.387 9.109 1.00 95.00 111 LEU A N 1
ATOM 887 C CA . LEU A 1 111 ? 6.902 1.518 7.959 1.00 95.00 111 LEU A CA 1
ATOM 888 C C . LEU A 1 111 ? 8.345 1.684 7.445 1.00 95.00 111 LEU A C 1
ATOM 890 O O . LEU A 1 111 ? 8.953 0.719 6.969 1.00 95.00 111 LEU A O 1
ATOM 894 N N . GLY A 1 112 ? 8.913 2.884 7.581 1.00 92.88 112 GLY A N 1
ATOM 895 C CA . GLY A 1 112 ? 10.321 3.159 7.312 1.00 92.88 112 GLY A CA 1
ATOM 896 C C . GLY A 1 112 ? 11.261 2.396 8.250 1.00 92.88 112 GLY A C 1
ATOM 897 O O . GLY A 1 112 ? 12.263 1.851 7.793 1.00 92.88 112 GLY A O 1
ATOM 898 N N . GLN A 1 113 ? 10.924 2.284 9.537 1.00 92.69 113 GLN A N 1
ATOM 899 C CA . GLN A 1 113 ? 11.721 1.544 10.522 1.00 92.69 113 GLN A CA 1
ATOM 900 C C . GLN A 1 113 ? 11.653 0.024 10.349 1.00 92.69 113 GLN A C 1
ATOM 902 O O . GLN A 1 113 ? 12.637 -0.651 10.638 1.00 92.69 113 GLN A O 1
ATOM 907 N N . LEU A 1 114 ? 10.532 -0.525 9.866 1.00 88.31 114 LEU A N 1
ATOM 908 C CA . LEU A 1 114 ? 10.399 -1.971 9.661 1.00 88.31 114 LEU A CA 1
ATOM 909 C C . LEU A 1 114 ? 11.368 -2.484 8.592 1.00 88.31 114 LEU A C 1
ATOM 911 O O . LEU A 1 114 ? 12.214 -3.336 8.866 1.00 88.31 114 LEU A O 1
ATOM 915 N N . ARG A 1 115 ? 11.233 -1.991 7.358 1.00 83.38 115 ARG A N 1
ATOM 916 C CA . ARG A 1 115 ? 12.015 -2.469 6.202 1.00 83.38 115 ARG A CA 1
ATOM 917 C C . ARG A 1 115 ? 12.335 -1.369 5.193 1.00 83.38 115 ARG A C 1
ATOM 919 O O . ARG A 1 115 ? 12.597 -1.657 4.027 1.00 83.38 115 ARG A O 1
ATOM 926 N N . GLY A 1 116 ? 12.305 -0.109 5.623 1.00 88.50 116 GLY A N 1
ATOM 927 C CA . GLY A 1 116 ? 12.608 1.025 4.753 1.00 88.50 116 GLY A CA 1
ATOM 928 C C . GLY A 1 116 ? 11.545 1.277 3.687 1.00 88.50 116 GLY A C 1
ATOM 929 O O . GLY A 1 116 ? 11.887 1.702 2.585 1.00 88.50 116 GLY A O 1
ATOM 930 N N . HIS A 1 117 ? 10.269 0.990 3.967 1.00 93.31 117 HIS A N 1
ATOM 931 C CA . HIS A 1 117 ? 9.204 1.288 3.011 1.00 93.31 117 HIS A CA 1
ATOM 932 C C . HIS A 1 117 ? 9.073 2.802 2.809 1.00 93.31 117 HIS A C 1
ATOM 934 O O . HIS A 1 117 ? 8.880 3.552 3.764 1.00 93.31 117 HIS A O 1
ATOM 940 N N . ASP A 1 118 ? 9.117 3.248 1.554 1.00 94.75 118 ASP A N 1
ATOM 941 C CA . ASP A 1 118 ? 8.848 4.639 1.183 1.00 94.75 118 ASP A CA 1
ATOM 942 C C . ASP A 1 118 ? 7.332 4.865 1.141 1.00 94.75 118 ASP A C 1
ATOM 944 O O . ASP A 1 118 ? 6.680 4.734 0.101 1.00 94.75 118 ASP A O 1
ATOM 948 N N . PHE A 1 119 ? 6.750 5.118 2.312 1.00 96.50 119 PHE A N 1
ATOM 949 C CA . PHE A 1 119 ? 5.323 5.363 2.465 1.00 96.50 119 PHE A CA 1
ATOM 950 C C . PHE A 1 119 ? 5.000 6.855 2.362 1.00 96.50 119 PHE A C 1
ATOM 952 O O . PHE A 1 119 ? 5.484 7.686 3.130 1.00 96.50 119 PHE A O 1
ATOM 959 N N . VAL A 1 120 ? 4.106 7.182 1.435 1.00 95.62 120 VAL A N 1
ATOM 960 C CA . VAL A 1 120 ? 3.575 8.524 1.223 1.00 95.62 120 VAL A CA 1
ATOM 961 C C . VAL A 1 120 ? 2.174 8.588 1.834 1.00 95.62 120 VAL A C 1
ATOM 963 O O . VAL A 1 120 ? 1.269 7.904 1.349 1.00 95.62 120 VAL A O 1
ATOM 966 N N . PRO A 1 121 ? 1.944 9.415 2.869 1.00 93.88 121 PRO A N 1
ATOM 967 C CA . PRO A 1 121 ? 0.675 9.409 3.590 1.00 93.88 121 PRO A CA 1
ATOM 968 C C . PRO A 1 121 ? -0.481 10.007 2.784 1.00 93.88 121 PRO A C 1
ATOM 970 O O . PRO A 1 121 ? -1.626 9.645 3.031 1.00 93.88 121 PRO A O 1
ATOM 973 N N . ASN A 1 122 ? -0.204 10.908 1.833 1.00 92.88 122 ASN A N 1
ATOM 974 C CA . ASN A 1 122 ? -1.227 11.594 1.047 1.00 92.88 122 ASN A CA 1
ATOM 975 C C . ASN A 1 122 ? -0.742 11.922 -0.369 1.00 92.88 122 ASN A C 1
ATOM 977 O O . ASN A 1 122 ? 0.416 12.277 -0.582 1.00 92.88 122 ASN A O 1
ATOM 981 N N . THR A 1 123 ? -1.673 11.894 -1.318 1.00 92.50 123 THR A N 1
ATOM 982 C CA . THR A 1 123 ? -1.513 12.491 -2.649 1.00 92.50 123 THR A CA 1
ATOM 983 C C . THR A 1 123 ? -2.037 13.929 -2.620 1.00 92.50 123 THR A C 1
ATOM 985 O O . THR A 1 123 ? -2.898 14.255 -1.804 1.00 92.50 123 THR A O 1
ATOM 988 N N . SER A 1 124 ? -1.524 14.807 -3.490 1.00 92.06 124 SER A N 1
ATOM 989 C CA . SER A 1 124 ? -1.942 16.212 -3.507 1.00 92.06 124 SER A CA 1
ATOM 990 C C . SER A 1 124 ? -3.469 16.356 -3.705 1.00 92.06 124 SER A C 1
ATOM 992 O O . SER A 1 124 ? -4.043 15.657 -4.550 1.00 92.06 124 SER A O 1
ATOM 994 N N . PRO A 1 125 ? -4.143 17.279 -2.990 1.00 92.12 125 PRO A N 1
ATOM 995 C CA . PRO A 1 125 ? -5.581 17.502 -3.156 1.00 92.12 125 PRO A CA 1
ATOM 996 C C . PRO A 1 125 ? -5.981 17.885 -4.585 1.00 92.12 125 PRO A C 1
ATOM 998 O O . PRO A 1 125 ? -7.036 17.473 -5.061 1.00 92.12 125 PRO A O 1
ATOM 1001 N N . ASN A 1 126 ? -5.127 18.636 -5.288 1.00 93.88 126 ASN A N 1
ATOM 1002 C CA . ASN A 1 126 ? -5.368 19.025 -6.678 1.00 93.88 126 ASN A CA 1
ATOM 1003 C C . ASN A 1 126 ? -5.377 17.806 -7.604 1.00 93.88 126 ASN A C 1
ATOM 1005 O O . ASN A 1 126 ? -6.312 17.639 -8.383 1.00 93.88 126 ASN A O 1
ATOM 1009 N N . THR A 1 127 ? -4.395 16.914 -7.455 1.00 92.69 127 THR A N 1
ATOM 1010 C CA . THR A 1 127 ? -4.325 15.660 -8.213 1.00 92.69 127 THR A CA 1
ATOM 1011 C C . THR A 1 127 ? -5.541 14.779 -7.934 1.00 92.69 127 THR A C 1
ATOM 1013 O O . THR A 1 127 ? -6.155 14.274 -8.869 1.00 92.69 127 THR A O 1
ATOM 1016 N N . ILE A 1 128 ? -5.948 14.637 -6.666 1.00 93.00 128 ILE A N 1
ATOM 1017 C CA . ILE A 1 128 ? -7.142 13.857 -6.300 1.00 93.00 128 ILE A CA 1
ATOM 1018 C C . ILE A 1 128 ? -8.402 14.472 -6.916 1.00 93.00 128 ILE A C 1
ATOM 1020 O O . ILE A 1 128 ? -9.246 13.745 -7.432 1.00 93.00 128 ILE A O 1
ATOM 1024 N N . LYS A 1 129 ? -8.537 15.802 -6.899 1.00 93.50 129 LYS A N 1
ATOM 1025 C CA . LYS A 1 129 ? -9.674 16.499 -7.513 1.00 93.50 129 LYS A CA 1
ATOM 1026 C C . LYS A 1 129 ? -9.728 16.270 -9.026 1.00 93.50 129 LYS A C 1
ATOM 1028 O O . LYS A 1 129 ? -10.808 16.051 -9.566 1.00 93.50 129 LYS A O 1
ATOM 1033 N N . GLN A 1 130 ? -8.581 16.315 -9.697 1.00 95.38 130 GLN A N 1
ATOM 1034 C CA . GLN A 1 130 ? -8.481 16.150 -11.145 1.00 95.38 130 GLN A CA 1
ATOM 1035 C C . GLN A 1 130 ? -8.701 14.700 -11.594 1.00 95.38 130 GLN A C 1
ATOM 1037 O O . GLN A 1 130 ? -9.443 14.455 -12.541 1.00 95.38 130 GLN A O 1
ATOM 1042 N N . TYR A 1 131 ? -8.108 13.734 -10.892 1.00 95.38 131 TYR A N 1
ATOM 1043 C CA . TYR A 1 131 ? -8.190 12.305 -11.206 1.00 95.38 131 TYR A CA 1
ATOM 1044 C C . TYR A 1 131 ? -9.091 11.561 -10.216 1.00 95.38 131 TYR A C 1
ATOM 1046 O O . TYR A 1 131 ? -8.780 10.456 -9.770 1.00 95.38 131 TYR A O 1
ATOM 1054 N N . HIS A 1 132 ? -10.228 12.166 -9.868 1.00 94.06 132 HIS A N 1
ATOM 1055 C CA . HIS A 1 132 ? -11.108 11.696 -8.797 1.00 94.06 132 HIS A CA 1
ATOM 1056 C C . HIS A 1 132 ? -11.480 10.214 -8.917 1.00 94.06 132 HIS A C 1
ATOM 1058 O O . HIS A 1 132 ? -11.346 9.470 -7.949 1.00 94.06 132 HIS A O 1
ATOM 1064 N N . SER A 1 133 ? -11.897 9.755 -10.099 1.00 93.94 133 SER A N 1
ATOM 1065 C CA . SER A 1 133 ? -12.263 8.348 -10.324 1.00 93.94 133 SER A CA 1
ATOM 1066 C C . SER A 1 133 ? -11.091 7.380 -10.136 1.00 93.94 133 SER A C 1
ATOM 1068 O O . SER A 1 133 ? -11.292 6.248 -9.706 1.00 93.94 133 SER A O 1
ATOM 1070 N N . ALA A 1 134 ? -9.862 7.816 -10.416 1.00 95.62 134 ALA A N 1
ATOM 1071 C CA . ALA A 1 134 ? -8.674 6.988 -10.263 1.00 95.62 134 ALA A CA 1
ATOM 1072 C C . ALA A 1 134 ? -8.288 6.814 -8.786 1.00 95.62 134 ALA A C 1
ATOM 1074 O O . ALA A 1 134 ? -7.862 5.724 -8.405 1.00 95.62 134 ALA A O 1
ATOM 1075 N N . TYR A 1 135 ? -8.489 7.847 -7.962 1.00 97.19 135 TYR A N 1
ATOM 1076 C CA . TYR A 1 135 ? -8.121 7.872 -6.539 1.00 97.19 135 TYR A CA 1
ATOM 1077 C C . TYR A 1 135 ? -9.235 7.455 -5.578 1.00 97.19 135 TYR A C 1
ATOM 1079 O O . TYR A 1 135 ? -9.001 7.429 -4.371 1.00 97.19 135 TYR A O 1
ATOM 1087 N N . HIS A 1 136 ? -10.421 7.114 -6.079 1.00 97.38 136 HIS A N 1
ATOM 1088 C CA . HIS A 1 136 ? -11.509 6.617 -5.246 1.00 97.38 136 HIS A CA 1
ATOM 1089 C C . HIS A 1 136 ? -11.889 5.182 -5.600 1.00 97.38 136 HIS A C 1
ATOM 1091 O O . HIS A 1 136 ? -11.802 4.745 -6.748 1.00 97.38 136 HIS A O 1
ATOM 1097 N N . ILE A 1 137 ? -12.317 4.448 -4.581 1.00 96.50 137 ILE A N 1
ATOM 1098 C CA . ILE A 1 137 ? -12.860 3.097 -4.692 1.00 96.50 137 ILE A CA 1
ATOM 1099 C C . ILE A 1 137 ? -14.177 3.021 -3.927 1.00 96.50 137 ILE A C 1
ATOM 1101 O O . ILE A 1 137 ? -14.385 3.766 -2.971 1.00 96.50 137 ILE A O 1
ATOM 1105 N N . THR A 1 138 ? -15.049 2.096 -4.315 1.00 95.81 138 THR A N 1
ATOM 1106 C CA . THR A 1 138 ? -16.231 1.759 -3.519 1.00 95.81 138 THR A CA 1
ATOM 1107 C C . THR A 1 138 ? -15.951 0.505 -2.706 1.00 95.81 138 THR A C 1
ATOM 1109 O O . THR A 1 138 ? -15.618 -0.538 -3.267 1.00 95.81 138 THR A O 1
ATOM 1112 N N . TYR A 1 139 ? -16.096 0.595 -1.387 1.00 94.06 139 TYR A N 1
ATOM 1113 C CA . TYR A 1 139 ? -15.946 -0.531 -0.472 1.00 94.06 139 TYR A CA 1
ATOM 1114 C C . TYR A 1 139 ? -17.079 -0.507 0.552 1.00 94.06 139 TYR A C 1
ATOM 1116 O O . TYR A 1 139 ? -17.307 0.506 1.204 1.00 94.06 139 TYR A O 1
ATOM 1124 N N . ARG A 1 140 ? -17.828 -1.614 0.657 1.00 93.12 140 ARG A N 1
ATOM 1125 C CA . ARG A 1 140 ? -19.020 -1.739 1.524 1.00 93.12 140 ARG A CA 1
ATOM 1126 C C . ARG A 1 140 ? -20.052 -0.611 1.337 1.00 93.12 140 ARG A C 1
ATOM 1128 O O . ARG A 1 140 ? -20.686 -0.178 2.289 1.00 93.12 140 ARG A O 1
ATOM 1135 N N . GLY A 1 141 ? -20.222 -0.148 0.097 1.00 94.12 141 GLY A N 1
ATOM 1136 C CA . GLY A 1 141 ? -21.152 0.933 -0.251 1.00 94.12 141 GLY A CA 1
ATOM 1137 C C . GLY A 1 141 ? -20.620 2.345 0.012 1.00 94.12 141 GLY A C 1
ATOM 1138 O O . GLY A 1 141 ? -21.260 3.309 -0.397 1.00 94.12 141 GLY A O 1
ATOM 1139 N N . GLU A 1 142 ? -19.441 2.486 0.620 1.00 94.75 142 GLU A N 1
ATOM 1140 C CA . GLU A 1 142 ? -18.807 3.779 0.869 1.00 94.75 142 GLU A CA 1
ATOM 1141 C C . GLU A 1 142 ? -17.780 4.117 -0.211 1.00 94.75 142 GLU A C 1
ATOM 1143 O O . GLU A 1 142 ? -17.028 3.256 -0.677 1.00 94.75 142 GLU A O 1
ATOM 1148 N N . LEU A 1 143 ? -17.727 5.393 -0.591 1.00 95.94 143 LEU A N 1
ATOM 1149 C CA . LEU A 1 143 ? -16.686 5.926 -1.459 1.00 95.94 143 LEU A CA 1
ATOM 1150 C C . LEU A 1 143 ? -15.465 6.306 -0.610 1.00 95.94 143 LEU A C 1
ATOM 1152 O O . LEU A 1 143 ? -15.533 7.213 0.219 1.00 95.94 143 LEU A O 1
ATOM 1156 N N . LEU A 1 144 ? -14.342 5.623 -0.824 1.00 96.38 144 LEU A N 1
ATOM 1157 C CA . LEU A 1 144 ? -13.104 5.815 -0.070 1.00 96.38 144 LEU A CA 1
ATOM 1158 C C . LEU A 1 144 ? -11.988 6.348 -0.969 1.00 96.38 144 LEU A C 1
ATOM 1160 O O . LEU A 1 144 ? -11.854 5.915 -2.111 1.00 96.38 144 LEU A O 1
ATOM 1164 N N . SER A 1 145 ? -11.167 7.257 -0.436 1.00 96.56 145 SER A N 1
ATOM 1165 C CA . SER A 1 145 ? -9.989 7.807 -1.119 1.00 96.56 145 SER A CA 1
ATOM 1166 C C . SER A 1 145 ? -8.733 7.000 -0.788 1.00 96.56 145 SER A C 1
ATOM 1168 O O . SER A 1 145 ? -8.400 6.822 0.384 1.00 96.56 145 SER A O 1
ATOM 1170 N N . ILE A 1 146 ? -8.019 6.552 -1.820 1.00 96.94 146 ILE A N 1
ATOM 1171 C CA . ILE A 1 146 ? -6.778 5.765 -1.734 1.00 96.94 146 ILE A CA 1
ATOM 1172 C C . ILE A 1 146 ? -5.548 6.650 -1.962 1.00 96.94 146 ILE A C 1
ATOM 1174 O O . ILE A 1 146 ? -4.705 6.390 -2.813 1.00 96.94 146 ILE A O 1
ATOM 1178 N N . GLN A 1 147 ? -5.477 7.763 -1.234 1.00 94.25 147 GLN A N 1
ATOM 1179 C CA . GLN A 1 147 ? -4.432 8.779 -1.402 1.00 94.25 147 GLN A CA 1
ATOM 1180 C C . GLN A 1 147 ? -3.061 8.371 -0.845 1.00 94.25 147 GLN A C 1
ATOM 1182 O O . GLN A 1 147 ? -2.034 8.874 -1.315 1.00 94.25 147 GLN A O 1
ATOM 1187 N N . ALA A 1 148 ? -3.048 7.483 0.149 1.00 97.25 148 ALA A N 1
ATOM 1188 C CA . ALA A 1 148 ? -1.839 6.985 0.786 1.00 97.25 148 ALA A CA 1
ATOM 1189 C C . ALA A 1 148 ? -1.259 5.827 -0.023 1.00 97.25 148 ALA A C 1
ATOM 1191 O O . ALA A 1 148 ? -2.019 5.035 -0.584 1.00 97.25 148 ALA A O 1
ATOM 1192 N N . HIS A 1 149 ? 0.065 5.713 -0.100 1.00 97.50 149 HIS A N 1
ATOM 1193 C CA . HIS A 1 149 ? 0.677 4.632 -0.863 1.00 97.50 149 HIS A CA 1
ATOM 1194 C C . HIS A 1 149 ? 2.122 4.325 -0.486 1.00 97.50 149 HIS A C 1
ATOM 1196 O O . HIS A 1 149 ? 2.886 5.216 -0.129 1.0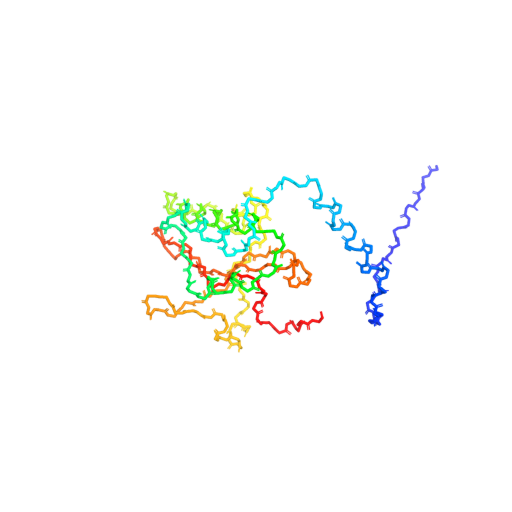0 97.50 149 HIS A O 1
ATOM 1202 N N . ILE A 1 150 ? 2.519 3.064 -0.655 1.00 97.12 150 ILE A N 1
ATOM 1203 C CA . ILE A 1 150 ? 3.935 2.680 -0.695 1.00 97.12 150 ILE A CA 1
ATOM 1204 C C . ILE A 1 150 ? 4.471 2.925 -2.103 1.00 97.12 150 ILE A C 1
ATOM 1206 O O . ILE A 1 150 ? 3.814 2.589 -3.093 1.00 97.12 150 ILE A O 1
ATOM 1210 N N . ARG A 1 151 ? 5.679 3.480 -2.187 1.00 94.88 151 ARG A N 1
ATOM 1211 C CA . ARG A 1 151 ? 6.468 3.602 -3.407 1.00 94.88 151 ARG A CA 1
ATOM 1212 C C . ARG A 1 151 ? 7.608 2.603 -3.389 1.00 94.88 151 ARG A C 1
ATOM 1214 O O . ARG A 1 151 ? 8.324 2.475 -2.404 1.00 94.88 151 ARG A O 1
ATOM 1221 N N . GLN A 1 152 ? 7.802 1.930 -4.512 1.00 92.31 152 GLN A N 1
ATOM 1222 C CA . GLN A 1 152 ? 9.017 1.183 -4.759 1.00 92.31 152 GLN A CA 1
ATOM 1223 C C . GLN A 1 152 ? 9.474 1.392 -6.199 1.00 92.31 152 GLN A C 1
ATOM 1225 O O . GLN A 1 152 ? 8.677 1.310 -7.136 1.00 92.31 152 GLN A O 1
ATOM 1230 N N . GLY A 1 153 ? 10.752 1.737 -6.340 1.00 83.00 153 GLY A N 1
ATOM 1231 C CA . GLY A 1 153 ? 11.387 2.102 -7.603 1.00 83.00 153 GLY A CA 1
ATOM 1232 C C . GLY A 1 153 ? 10.863 3.382 -8.279 1.00 83.00 153 GLY A C 1
ATOM 1233 O O . GLY A 1 153 ? 9.841 3.977 -7.910 1.00 83.00 153 GLY A O 1
ATOM 1234 N N . THR A 1 154 ? 11.626 3.827 -9.278 1.00 68.25 154 THR A N 1
ATOM 1235 C CA . THR A 1 154 ? 11.451 5.097 -10.013 1.00 68.25 154 THR A CA 1
ATOM 1236 C C . THR A 1 154 ? 11.446 4.910 -11.537 1.00 68.25 154 THR A C 1
ATOM 1238 O O . THR A 1 154 ? 11.533 5.883 -12.280 1.00 68.25 154 THR A O 1
ATOM 1241 N N . GLY A 1 155 ? 11.399 3.658 -12.007 1.00 62.72 155 GLY A N 1
ATOM 1242 C CA . GLY A 1 155 ? 11.645 3.285 -13.401 1.00 62.72 155 GLY A CA 1
ATOM 1243 C C . GLY A 1 155 ? 10.405 2.861 -14.191 1.00 62.72 155 GLY A C 1
ATOM 1244 O O . GLY A 1 155 ? 9.288 3.307 -13.944 1.00 62.72 155 GLY A O 1
ATOM 1245 N N . SER A 1 156 ? 10.628 1.977 -15.169 1.00 63.62 156 SER A N 1
ATOM 1246 C CA . SER A 1 156 ? 9.583 1.405 -16.028 1.00 63.62 156 SER A CA 1
ATOM 1247 C C . SER A 1 156 ? 8.537 0.618 -15.225 1.00 63.62 156 SER A C 1
ATOM 1249 O O . SER A 1 156 ? 8.789 0.252 -1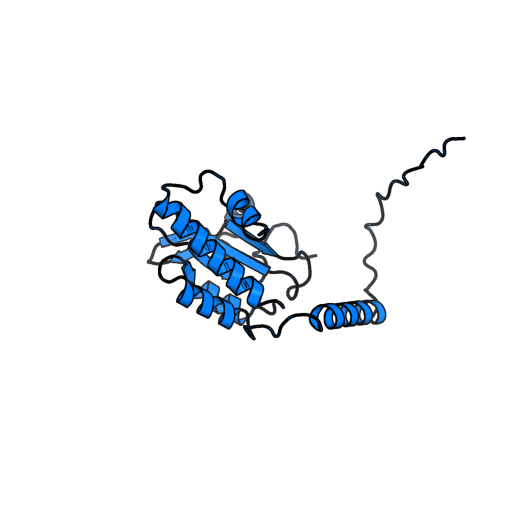4.083 1.00 63.62 156 SER A O 1
ATOM 1251 N N . ALA A 1 157 ? 7.392 0.268 -15.825 1.00 66.06 157 ALA A N 1
ATOM 1252 C CA . ALA A 1 157 ? 6.330 -0.500 -15.154 1.00 66.06 157 ALA A CA 1
ATOM 1253 C C . ALA A 1 157 ? 6.790 -1.836 -14.523 1.00 66.06 157 ALA A C 1
ATOM 1255 O O . ALA A 1 157 ? 6.111 -2.362 -13.650 1.00 66.06 157 ALA A O 1
ATOM 1256 N N . LYS A 1 158 ? 7.936 -2.387 -14.948 1.00 73.94 158 LYS A N 1
ATOM 1257 C CA . LYS A 1 158 ? 8.544 -3.583 -14.342 1.00 73.94 158 LYS A CA 1
ATOM 1258 C C . LYS A 1 158 ? 9.309 -3.274 -13.051 1.00 73.94 158 LYS A C 1
ATOM 1260 O O . LYS A 1 158 ? 9.334 -4.094 -12.144 1.00 73.94 158 LYS A O 1
ATOM 1265 N N . ASP A 1 159 ? 9.887 -2.082 -12.952 1.00 77.38 159 ASP A N 1
ATOM 1266 C CA . ASP A 1 159 ? 10.734 -1.656 -11.832 1.00 77.38 159 ASP A CA 1
ATOM 1267 C C . ASP A 1 159 ? 10.023 -0.654 -10.910 1.00 77.38 159 ASP A C 1
ATOM 1269 O O . ASP A 1 159 ? 10.636 -0.132 -9.985 1.00 77.38 159 ASP A O 1
ATOM 1273 N N . CYS A 1 160 ? 8.753 -0.340 -11.177 1.00 85.12 160 CYS A N 1
ATOM 1274 C CA . CYS A 1 160 ? 7.962 0.625 -10.424 1.00 85.12 160 CYS A CA 1
ATOM 1275 C C . CYS A 1 160 ? 6.701 -0.041 -9.876 1.00 85.12 160 CYS A C 1
ATOM 1277 O O . CYS A 1 160 ? 5.884 -0.571 -10.627 1.00 85.12 160 CYS A O 1
ATOM 1279 N N . LEU A 1 161 ? 6.542 0.031 -8.559 1.00 93.38 161 LEU A N 1
ATOM 1280 C CA . LEU A 1 161 ? 5.372 -0.434 -7.833 1.00 93.38 161 LEU A CA 1
ATOM 1281 C C . LEU A 1 161 ? 4.811 0.702 -6.984 1.00 93.38 161 LEU A C 1
ATOM 1283 O O . LEU A 1 161 ? 5.539 1.439 -6.309 1.00 93.38 161 LEU A O 1
ATOM 1287 N N . ARG A 1 162 ? 3.488 0.804 -6.991 1.00 95.94 162 ARG A N 1
ATOM 1288 C CA . ARG A 1 162 ? 2.693 1.570 -6.045 1.00 95.94 162 ARG A CA 1
ATOM 1289 C C . ARG A 1 162 ? 1.638 0.659 -5.428 1.00 95.94 162 ARG A C 1
ATOM 1291 O O . ARG A 1 162 ? 0.967 -0.088 -6.142 1.00 95.94 162 ARG A O 1
ATOM 1298 N N . ILE A 1 163 ? 1.499 0.727 -4.108 1.00 98.31 163 ILE A N 1
ATOM 1299 C CA . ILE A 1 163 ? 0.417 0.069 -3.363 1.00 98.31 163 ILE A CA 1
ATOM 1300 C C . ILE A 1 163 ? -0.417 1.179 -2.740 1.00 98.31 163 ILE A C 1
ATOM 1302 O O . ILE A 1 163 ? 0.021 1.782 -1.765 1.00 98.31 163 ILE A O 1
ATOM 1306 N N . TYR A 1 164 ? -1.576 1.477 -3.325 1.00 98.31 164 TYR A N 1
ATOM 1307 C CA . TYR A 1 164 ? -2.473 2.535 -2.860 1.00 98.31 164 TYR A CA 1
ATOM 1308 C C . TYR A 1 164 ? -3.480 1.995 -1.854 1.00 98.31 164 TYR A C 1
ATOM 1310 O O . TYR A 1 164 ? -4.133 0.975 -2.100 1.00 98.31 164 TYR A O 1
ATOM 1318 N N . VAL A 1 165 ? -3.627 2.702 -0.736 1.00 98.50 165 VAL A N 1
ATOM 1319 C CA . VAL A 1 165 ? -4.381 2.236 0.425 1.00 98.50 165 VAL A CA 1
ATOM 1320 C C . VAL A 1 165 ? -5.245 3.324 1.052 1.00 98.50 165 VAL A C 1
ATOM 1322 O O . VAL A 1 165 ? -4.966 4.522 0.954 1.00 98.50 165 VAL A O 1
ATOM 1325 N N . VAL A 1 166 ? -6.277 2.875 1.758 1.00 97.62 166 VAL A N 1
ATOM 1326 C CA . VAL A 1 166 ? -6.961 3.631 2.805 1.00 97.62 166 VAL A CA 1
ATOM 1327 C C . VAL A 1 166 ? -6.337 3.220 4.136 1.00 97.62 166 VAL A C 1
ATOM 1329 O O . VAL A 1 166 ? -6.321 2.034 4.473 1.00 97.62 166 VAL A O 1
ATOM 1332 N N . GLN A 1 167 ? -5.813 4.193 4.881 1.00 94.56 167 GLN A N 1
ATOM 1333 C CA . GLN A 1 167 ? -5.310 3.960 6.236 1.00 94.56 167 GLN A CA 1
ATOM 1334 C C . GLN A 1 167 ? -6.482 3.740 7.216 1.00 94.56 167 GLN A C 1
ATOM 1336 O O . GLN A 1 167 ? -7.539 4.356 7.029 1.00 94.56 167 GLN A O 1
ATOM 1341 N N . PRO A 1 168 ? -6.296 2.925 8.272 1.00 93.75 168 PRO A N 1
ATOM 1342 C CA . PRO A 1 168 ? -7.234 2.809 9.388 1.00 93.75 168 PRO A CA 1
ATOM 1343 C C . PRO A 1 168 ? -7.636 4.185 9.935 1.00 93.75 168 PRO A C 1
ATOM 1345 O O . PRO A 1 168 ? -6.773 5.028 10.185 1.00 93.75 168 PRO A O 1
ATOM 1348 N N . ARG A 1 169 ? -8.939 4.432 10.129 1.00 89.00 169 ARG A N 1
ATOM 1349 C CA . ARG A 1 169 ? -9.435 5.717 10.665 1.00 89.00 169 ARG A CA 1
ATOM 1350 C C . ARG A 1 169 ? -9.602 5.692 12.181 1.00 89.00 169 ARG A C 1
ATOM 1352 O O . ARG A 1 169 ? -9.576 6.744 12.814 1.00 89.00 169 ARG A O 1
ATOM 1359 N N . LYS A 1 170 ? -9.782 4.504 12.755 1.00 88.88 170 LYS A N 1
ATOM 1360 C CA . LYS A 1 170 ? -9.900 4.253 14.195 1.00 88.88 170 LYS A CA 1
ATOM 1361 C C . LYS A 1 170 ? -9.273 2.897 14.557 1.00 88.88 170 LYS A C 1
ATOM 1363 O O . LYS A 1 170 ? -9.078 2.071 13.662 1.00 88.88 170 LYS A O 1
ATOM 1368 N N . PRO A 1 171 ? -8.970 2.649 15.845 1.00 88.62 171 PRO A N 1
ATOM 1369 C CA . PRO A 1 171 ? -8.562 1.326 16.313 1.00 88.62 171 PRO A CA 1
ATOM 1370 C C . PRO A 1 171 ? -9.537 0.234 15.850 1.00 88.62 171 PRO A C 1
ATOM 1372 O O . PRO A 1 171 ? -10.753 0.440 15.843 1.00 88.62 171 PRO A O 1
ATOM 1375 N N . GLY A 1 172 ? -8.994 -0.909 15.437 1.00 90.81 172 GLY A N 1
ATOM 1376 C CA . GLY A 1 172 ? -9.733 -2.044 14.880 1.00 90.81 172 GLY A CA 1
ATOM 1377 C C . GLY A 1 172 ? -10.042 -1.968 13.380 1.00 90.81 172 GLY A C 1
ATOM 1378 O O . GLY A 1 172 ? -10.479 -2.970 12.817 1.00 90.81 172 GLY A O 1
ATOM 1379 N N . ASP A 1 173 ? -9.814 -0.831 12.711 1.00 94.94 173 ASP A N 1
ATOM 1380 C CA . ASP A 1 173 ? -9.962 -0.753 11.254 1.00 94.94 173 ASP A CA 1
ATOM 1381 C C . ASP A 1 173 ? -8.778 -1.428 10.536 1.00 94.94 173 ASP A C 1
ATOM 1383 O O . ASP A 1 173 ? -7.616 -1.291 10.923 1.00 94.94 173 ASP A O 1
ATOM 1387 N N . ALA A 1 174 ? -9.080 -2.109 9.431 1.00 97.06 174 ALA A N 1
ATOM 1388 C CA . ALA A 1 174 ? -8.093 -2.702 8.534 1.00 97.06 174 ALA A CA 1
ATOM 1389 C C . ALA A 1 174 ? -7.445 -1.659 7.610 1.00 97.06 174 ALA A C 1
ATOM 1391 O O . ALA A 1 174 ? -8.039 -0.620 7.305 1.00 97.06 174 ALA A O 1
ATOM 1392 N N . VAL A 1 175 ? -6.277 -1.989 7.055 1.00 98.25 175 VAL A N 1
ATOM 1393 C CA . VAL A 1 175 ? -5.787 -1.329 5.836 1.00 98.25 175 VAL A CA 1
ATOM 1394 C C . VAL A 1 175 ? -6.579 -1.858 4.643 1.00 98.25 175 VAL A C 1
ATOM 1396 O O . VAL A 1 175 ? -6.607 -3.062 4.390 1.00 98.25 175 VAL A O 1
ATOM 1399 N N . ILE A 1 176 ? -7.200 -0.960 3.875 1.00 98.50 176 ILE A N 1
ATOM 1400 C CA . ILE A 1 176 ? -7.929 -1.327 2.652 1.00 98.50 176 ILE A CA 1
ATOM 1401 C C . ILE A 1 176 ? -7.054 -1.000 1.449 1.00 98.50 176 ILE A C 1
ATOM 1403 O O . ILE A 1 176 ? -6.754 0.164 1.189 1.00 98.50 176 ILE A O 1
ATOM 1407 N N . VAL A 1 177 ? -6.675 -2.013 0.682 1.00 98.62 177 VAL A N 1
ATOM 1408 C CA . VAL A 1 177 ? -5.855 -1.861 -0.518 1.00 98.62 177 VAL A CA 1
ATOM 1409 C C . VAL A 1 177 ? -6.756 -1.624 -1.725 1.00 98.62 177 VAL A C 1
ATOM 1411 O O . VAL A 1 177 ? -7.610 -2.447 -2.069 1.00 98.62 177 VAL A O 1
ATOM 1414 N N . GLY A 1 178 ? -6.563 -0.483 -2.382 1.00 97.94 178 GLY A N 1
ATOM 1415 C CA . GLY A 1 178 ? -7.338 -0.070 -3.550 1.00 97.94 178 GLY A CA 1
ATOM 1416 C C . GLY A 1 178 ? -6.702 -0.423 -4.888 1.00 97.94 178 GLY A C 1
ATOM 1417 O O . GLY A 1 178 ? -7.417 -0.685 -5.853 1.00 97.94 178 GLY A O 1
ATOM 1418 N N . GLN A 1 179 ? -5.369 -0.426 -4.959 1.00 97.69 179 GLN A N 1
ATOM 1419 C CA . GLN A 1 179 ? -4.625 -0.733 -6.180 1.00 97.69 179 GLN A CA 1
ATOM 1420 C C . GLN A 1 179 ? -3.210 -1.216 -5.856 1.00 97.69 179 GLN A C 1
ATOM 1422 O O . GLN A 1 179 ? -2.557 -0.666 -4.969 1.00 97.69 179 GLN A O 1
ATOM 1427 N N . ILE A 1 180 ? -2.727 -2.196 -6.622 1.00 97.81 180 ILE A N 1
ATOM 1428 C CA . ILE A 1 180 ? -1.346 -2.687 -6.585 1.00 97.81 180 ILE A CA 1
ATOM 1429 C C . ILE A 1 180 ? -0.813 -2.675 -8.016 1.00 97.81 180 ILE A C 1
ATOM 1431 O O . ILE A 1 180 ? -1.414 -3.278 -8.899 1.00 97.81 180 ILE A O 1
ATOM 1435 N N . GLY A 1 181 ? 0.315 -2.010 -8.256 1.00 93.44 181 GLY A N 1
ATOM 1436 C CA . GLY A 1 181 ? 0.974 -2.017 -9.564 1.00 93.44 181 GLY A CA 1
ATOM 1437 C C . GLY A 1 181 ? 1.410 -0.629 -10.001 1.00 93.44 181 GLY A C 1
ATOM 1438 O O . GLY A 1 181 ? 2.124 0.054 -9.271 1.00 93.44 181 GLY A O 1
ATOM 1439 N N . ALA A 1 182 ? 1.015 -0.224 -11.206 1.00 88.69 182 ALA A N 1
ATOM 1440 C CA . ALA A 1 182 ? 1.444 1.039 -11.796 1.00 88.69 182 ALA A CA 1
ATOM 1441 C C . ALA A 1 182 ? 0.999 2.267 -10.982 1.00 88.69 182 ALA A C 1
ATOM 1443 O O . ALA A 1 182 ? 0.019 2.243 -10.227 1.00 88.69 182 ALA A O 1
ATOM 1444 N N . HIS A 1 183 ? 1.726 3.364 -11.189 1.00 90.38 183 HIS A N 1
ATOM 1445 C CA . HIS A 1 183 ? 1.389 4.672 -10.643 1.00 90.38 183 HIS A CA 1
ATOM 1446 C C . HIS A 1 183 ? 0.003 5.124 -11.115 1.00 90.38 183 HIS A C 1
ATOM 1448 O O . HIS A 1 183 ? -0.325 4.990 -12.295 1.00 90.38 183 HIS A O 1
ATOM 1454 N N . LEU A 1 184 ? -0.807 5.675 -10.206 1.00 91.25 184 LEU A N 1
ATOM 1455 C CA . LEU A 1 184 ? -2.048 6.346 -10.593 1.00 91.25 184 LEU A CA 1
ATOM 1456 C C . LEU A 1 184 ? -1.742 7.621 -11.396 1.00 91.25 184 LEU A C 1
ATOM 1458 O O . LEU A 1 184 ? -0.661 8.185 -11.244 1.00 91.25 184 LEU A O 1
ATOM 1462 N N . PRO A 1 185 ? -2.660 8.104 -12.243 1.00 89.25 185 PRO A N 1
ATOM 1463 C CA . PRO A 1 185 ? -2.433 9.324 -13.011 1.00 89.25 185 PRO A CA 1
ATOM 1464 C C . PRO A 1 185 ? -2.080 10.525 -12.121 1.00 89.25 185 PRO A C 1
ATOM 1466 O O . PRO A 1 185 ? -2.758 10.790 -11.130 1.00 89.25 185 PRO A O 1
ATOM 1469 N N . THR A 1 186 ? -1.042 11.266 -12.500 1.00 84.38 186 THR A N 1
ATOM 1470 C CA . THR A 1 186 ? -0.657 12.548 -11.897 1.00 84.38 186 THR A CA 1
ATOM 1471 C C . THR A 1 186 ? -0.357 13.571 -12.990 1.00 84.38 186 THR A C 1
ATOM 1473 O O . THR A 1 186 ? -0.235 13.228 -14.165 1.00 84.38 186 THR A O 1
ATOM 1476 N N . ASP A 1 187 ? -0.249 14.847 -12.612 1.00 71.88 187 ASP A N 1
ATOM 1477 C CA . ASP A 1 187 ? 0.099 15.931 -13.548 1.00 71.88 187 ASP A CA 1
ATOM 1478 C C . ASP A 1 187 ? 1.564 15.892 -13.993 1.00 71.88 187 ASP A C 1
ATOM 1480 O O . ASP A 1 187 ? 1.943 16.501 -14.996 1.00 71.88 187 ASP A O 1
ATOM 1484 N N . GLU A 1 188 ? 2.382 15.114 -13.287 1.00 55.44 188 GLU A N 1
ATOM 1485 C CA . GLU A 1 188 ? 3.682 14.683 -13.771 1.00 55.44 188 GLU A CA 1
ATOM 1486 C C . GLU A 1 188 ? 3.439 13.639 -14.860 1.00 55.44 188 GLU A C 1
ATOM 1488 O O . GLU A 1 188 ? 3.240 12.455 -14.591 1.00 55.44 188 GLU A O 1
ATOM 1493 N N . ARG A 1 189 ? 3.391 14.104 -16.113 1.00 39.81 189 ARG A N 1
ATOM 1494 C CA . ARG A 1 189 ? 3.400 13.244 -17.298 1.00 39.81 189 ARG A CA 1
ATOM 1495 C C . ARG A 1 189 ? 4.374 12.086 -17.080 1.00 39.81 189 ARG A C 1
ATOM 1497 O O . ARG A 1 189 ? 5.546 12.312 -16.781 1.00 39.81 189 ARG A O 1
ATOM 1504 N N . ALA A 1 190 ? 3.888 10.867 -17.313 1.00 36.34 190 ALA A N 1
ATOM 1505 C CA . ALA A 1 190 ? 4.741 9.761 -17.711 1.00 36.34 190 ALA A CA 1
ATOM 1506 C C . ALA A 1 190 ? 5.587 10.256 -18.895 1.00 36.34 190 ALA A C 1
ATOM 1508 O O . ALA A 1 190 ? 5.066 10.479 -19.991 1.00 36.34 190 ALA A O 1
ATOM 1509 N N . HIS A 1 191 ? 6.852 10.544 -18.613 1.00 29.02 191 HIS A N 1
ATOM 1510 C CA . HIS A 1 191 ? 7.856 10.975 -19.570 1.00 29.02 191 HIS A CA 1
ATOM 1511 C C . HIS A 1 191 ? 8.803 9.814 -19.845 1.00 29.02 191 HIS A C 1
ATOM 1513 O O . HIS A 1 191 ? 9.240 9.167 -18.867 1.00 29.02 191 HIS A O 1
#

Radius of gyration: 19.7 Å; chains: 1; bounding box: 73×40×49 Å

Secondary structure (DSSP, 8-state):
-----------------PPPPHHHHHHHHHHHHHHHHTSPPPS-SSHHHHHHHHHHHHGGGEEE-HHHHHHHHH---S-HHHHHHHHHHHHHHHHHHHHTTS-SS-HHHHHHHHH--EEES---HHHHHHTHHHHEEEETTEEEE--EEEEE-SSSTTT-EEEEEEPPSSTTPPEEEEEEESPPP-SS---

Foldseek 3Di:
DDDDDDDDDPPDDPDDDDPQDPVNVVVVVVVVVVVVVPDDDQPDPFLLRLVVVLCVVLPQQEAEDPQANVQRRVALAAHSVVSNVLSNQQSVQLQCCQVVVHPVDDPCVSSCVPPRWRKDQFDDPVFCVVLVVQQWDADPNDIDGQGIWTWFDDDDQHRTWIFTWDHDPGRPHHIYTNHITDDGDDPPPPD